Protein AF-A0A0N4TBH6-F1 (afdb_monomer)

InterPro domains:
  IPR006640 SprT-like [PF10263] (123-210)
  IPR006640 SprT-like [SM00731] (118-210)

Radius of gyration: 27.91 Å; Cα contacts (8 Å, |Δi|>4): 194; chains: 1; bounding box: 84×61×68 Å

Structure (mmCIF, N/CA/C/O backbone):
data_AF-A0A0N4TBH6-F1
#
_entry.id   AF-A0A0N4TBH6-F1
#
loop_
_atom_site.group_PDB
_atom_site.id
_atom_site.type_symbol
_atom_site.label_atom_id
_atom_site.label_alt_id
_atom_site.label_comp_id
_atom_site.label_asym_id
_atom_site.label_entity_id
_atom_site.label_seq_id
_atom_site.pdbx_PDB_ins_code
_atom_site.Cartn_x
_atom_site.Cartn_y
_atom_site.Cartn_z
_atom_site.occupancy
_atom_site.B_iso_or_equiv
_atom_site.auth_seq_id
_atom_site.auth_comp_id
_atom_site.auth_asym_id
_atom_site.auth_atom_id
_atom_site.pdbx_PDB_model_num
ATOM 1 N N . MET A 1 1 ? 28.375 -24.549 -3.999 1.00 33.34 1 MET A N 1
ATOM 2 C CA . MET A 1 1 ? 27.922 -23.495 -4.926 1.00 33.34 1 MET A CA 1
ATOM 3 C C . MET A 1 1 ? 27.028 -22.596 -4.108 1.00 33.34 1 MET A C 1
ATOM 5 O O . MET A 1 1 ? 26.017 -23.076 -3.616 1.00 33.34 1 MET A O 1
ATOM 9 N N . SER A 1 2 ? 27.500 -21.392 -3.805 1.00 34.19 2 SER A N 1
ATOM 10 C CA . SER A 1 2 ? 26.851 -20.477 -2.868 1.00 34.19 2 SER A CA 1
ATOM 11 C C . SER A 1 2 ? 26.398 -19.268 -3.672 1.00 34.19 2 SER A C 1
ATOM 13 O O . SER A 1 2 ? 27.222 -18.413 -3.984 1.00 34.19 2 SER A O 1
ATOM 15 N N . ASP A 1 3 ? 25.123 -19.234 -4.048 1.00 34.00 3 ASP A N 1
ATOM 16 C CA . ASP A 1 3 ? 24.543 -18.089 -4.744 1.00 34.00 3 ASP A CA 1
ATOM 17 C C . ASP A 1 3 ? 24.202 -17.010 -3.715 1.00 34.00 3 ASP A C 1
ATOM 19 O O . ASP A 1 3 ? 23.311 -17.154 -2.877 1.00 34.00 3 ASP A O 1
ATOM 23 N N . SER A 1 4 ? 24.975 -15.929 -3.740 1.00 40.28 4 SER A N 1
ATOM 24 C CA . SER A 1 4 ? 24.704 -14.711 -2.988 1.00 40.28 4 SER A CA 1
ATOM 25 C C . SER A 1 4 ? 23.630 -13.898 -3.717 1.00 40.28 4 SER A C 1
ATOM 27 O O . SER A 1 4 ? 23.931 -13.193 -4.682 1.00 40.28 4 SER A O 1
ATOM 29 N N . GLU A 1 5 ? 22.380 -13.993 -3.263 1.00 42.09 5 GLU A N 1
ATOM 30 C CA . GLU A 1 5 ? 21.282 -13.144 -3.732 1.00 42.09 5 GLU A CA 1
ATOM 31 C C . GLU A 1 5 ? 21.496 -11.691 -3.277 1.00 42.09 5 GLU A C 1
ATOM 33 O O . GLU A 1 5 ? 21.472 -11.369 -2.086 1.00 42.09 5 GLU A O 1
ATOM 38 N N . PHE A 1 6 ? 21.707 -10.795 -4.241 1.00 37.88 6 PHE A N 1
ATOM 39 C CA . PHE A 1 6 ? 21.807 -9.360 -4.001 1.00 37.88 6 PHE A CA 1
ATOM 40 C C . PHE A 1 6 ? 20.394 -8.763 -3.922 1.00 37.88 6 PHE A C 1
ATOM 42 O O . PHE A 1 6 ? 19.752 -8.497 -4.938 1.00 37.88 6 PHE A O 1
ATOM 49 N N . ASN A 1 7 ? 19.890 -8.584 -2.702 1.00 43.09 7 ASN A N 1
ATOM 50 C CA . ASN A 1 7 ? 18.634 -7.882 -2.447 1.00 43.09 7 ASN A CA 1
ATOM 51 C C . ASN A 1 7 ? 18.862 -6.368 -2.564 1.00 43.09 7 ASN A C 1
ATOM 53 O O . ASN A 1 7 ? 19.632 -5.798 -1.792 1.00 43.09 7 ASN A O 1
ATOM 57 N N . VAL A 1 8 ? 18.189 -5.710 -3.512 1.00 50.12 8 VAL A N 1
ATOM 58 C CA . VAL A 1 8 ? 18.220 -4.246 -3.634 1.00 50.12 8 VAL A CA 1
ATOM 59 C C . VAL A 1 8 ? 17.186 -3.666 -2.673 1.00 50.12 8 VAL A C 1
ATOM 61 O O . VAL A 1 8 ? 15.982 -3.717 -2.913 1.00 50.12 8 VAL A O 1
ATOM 64 N N . GLU A 1 9 ? 17.668 -3.154 -1.546 1.00 48.53 9 GLU A N 1
ATOM 65 C CA . GLU A 1 9 ? 16.846 -2.534 -0.512 1.00 48.53 9 GLU A CA 1
ATOM 66 C C . GLU A 1 9 ? 16.684 -1.028 -0.791 1.00 48.53 9 GLU A C 1
ATOM 68 O O . GLU A 1 9 ? 17.656 -0.272 -0.801 1.00 48.53 9 GLU A O 1
ATOM 73 N N . CYS A 1 10 ? 15.452 -0.568 -1.022 1.00 44.81 10 CYS A N 1
ATOM 74 C CA . CYS A 1 10 ? 15.140 0.860 -1.096 1.00 44.81 10 CYS A CA 1
ATOM 75 C C . CYS A 1 10 ? 14.851 1.393 0.315 1.00 44.81 10 CYS A C 1
ATOM 77 O O . CYS A 1 10 ? 13.703 1.424 0.749 1.00 44.81 10 CYS A O 1
ATOM 79 N N . ASN A 1 11 ? 15.895 1.798 1.044 1.00 36.16 11 ASN A N 1
ATOM 80 C CA . ASN A 1 11 ? 15.745 2.418 2.363 1.00 36.16 11 ASN A CA 1
ATOM 81 C C . ASN A 1 11 ? 15.328 3.894 2.245 1.00 36.16 11 ASN A C 1
ATOM 83 O O . ASN A 1 11 ? 15.997 4.701 1.591 1.00 36.16 11 ASN A O 1
ATOM 87 N N . SER A 1 12 ? 14.218 4.235 2.899 1.00 42.50 12 SER A N 1
ATOM 88 C CA . SER A 1 12 ? 13.738 5.598 3.121 1.00 42.50 12 SER A CA 1
ATOM 89 C C . SER A 1 12 ? 14.131 6.054 4.530 1.00 42.50 12 SER A C 1
ATOM 91 O O . SER A 1 12 ? 13.518 5.629 5.509 1.00 42.50 12 SER A O 1
ATOM 93 N N . GLU A 1 13 ? 15.122 6.934 4.638 1.00 37.69 13 GLU A N 1
ATOM 94 C CA . GLU A 1 13 ? 15.415 7.668 5.872 1.00 37.69 13 GLU A CA 1
ATOM 95 C C . GLU A 1 13 ? 15.273 9.165 5.591 1.00 37.69 13 GLU A C 1
ATOM 97 O O . GLU A 1 13 ? 15.891 9.710 4.675 1.00 37.69 13 GLU A O 1
ATOM 102 N N . CYS A 1 14 ? 14.390 9.805 6.354 1.00 28.72 14 CYS A N 1
ATOM 103 C CA . CYS A 1 14 ? 14.249 11.247 6.458 1.00 28.72 14 CYS A CA 1
ATOM 104 C C . CYS A 1 14 ? 14.856 11.672 7.802 1.00 28.72 14 CYS A C 1
ATOM 106 O O . CYS A 1 14 ? 14.319 11.327 8.854 1.00 28.72 14 CYS A O 1
ATOM 108 N N . GLU A 1 15 ? 15.969 12.402 7.774 1.00 29.14 15 GLU A N 1
ATOM 109 C CA . GLU A 1 15 ? 16.521 13.064 8.957 1.00 29.14 15 GLU A CA 1
ATOM 110 C C . GLU A 1 15 ? 16.096 14.532 8.985 1.00 29.14 15 GLU A C 1
ATOM 112 O O . GLU A 1 15 ? 16.126 15.239 7.975 1.00 29.14 15 GLU A O 1
ATOM 117 N N . SER A 1 16 ? 15.694 14.980 10.170 1.00 32.06 16 SER A N 1
ATOM 118 C CA . SER A 1 16 ? 15.345 16.358 10.491 1.00 32.06 16 SER A CA 1
ATOM 119 C C . SER A 1 16 ? 16.329 16.943 11.506 1.00 32.06 16 SER A C 1
ATOM 121 O O . SER A 1 16 ? 16.613 16.312 12.520 1.00 32.06 16 SER A O 1
ATOM 123 N N . SER A 1 17 ? 16.718 18.194 11.230 1.00 29.06 17 SER A N 1
ATOM 124 C CA . SER A 1 17 ? 17.222 19.260 12.119 1.00 29.06 17 SER A CA 1
ATOM 125 C C . SER A 1 17 ? 18.556 19.073 12.857 1.00 29.06 17 SER A C 1
ATOM 127 O O . SER A 1 17 ? 18.675 18.265 13.773 1.00 29.06 17 SER A O 1
ATOM 129 N N . SER A 1 18 ? 19.508 19.952 12.516 1.00 27.91 18 SER A N 1
ATOM 130 C CA . SER A 1 18 ? 20.716 20.261 13.283 1.00 27.91 18 SER A CA 1
ATOM 131 C C . SER A 1 18 ? 20.422 21.224 14.440 1.00 27.91 18 SER A C 1
ATOM 133 O O . SER A 1 18 ? 19.589 22.121 14.304 1.00 27.91 18 SER A O 1
ATOM 135 N N . SER A 1 19 ? 21.169 21.090 15.535 1.00 30.52 19 SER A N 1
ATOM 136 C CA . SER A 1 19 ? 21.439 22.169 16.491 1.00 30.52 19 SER A CA 1
ATOM 137 C C . SER A 1 19 ? 22.805 21.940 17.144 1.00 30.52 19 SER A C 1
ATOM 139 O O . SER A 1 19 ? 23.179 20.800 17.418 1.00 30.52 19 SER A O 1
ATOM 141 N N . ASP A 1 20 ? 23.515 23.047 17.337 1.00 30.14 20 ASP A N 1
ATOM 142 C CA . ASP A 1 20 ? 24.935 23.205 17.669 1.00 30.14 20 ASP A CA 1
ATOM 143 C C . ASP A 1 20 ? 25.320 22.860 19.128 1.00 30.14 20 ASP A C 1
ATOM 145 O O . ASP A 1 20 ? 24.475 22.939 20.019 1.00 30.14 20 ASP A O 1
ATOM 149 N N . ASP A 1 21 ? 26.588 22.467 19.367 1.00 30.48 21 ASP A N 1
ATOM 150 C CA . ASP A 1 21 ? 27.628 23.272 20.067 1.00 30.48 21 ASP A CA 1
ATOM 151 C C . ASP A 1 21 ? 28.770 22.464 20.770 1.00 30.48 21 ASP A C 1
ATOM 153 O O . ASP A 1 21 ? 28.534 21.620 21.628 1.00 30.48 21 ASP A O 1
ATOM 157 N N . VAL A 1 22 ? 30.018 22.843 20.411 1.00 30.28 22 VAL A N 1
ATOM 158 C CA . VAL A 1 22 ? 31.245 23.125 21.224 1.00 30.28 22 VAL A CA 1
ATOM 159 C C . VAL A 1 22 ? 32.014 22.028 22.017 1.00 30.28 22 VAL A C 1
ATOM 161 O O . VAL A 1 22 ? 31.498 21.484 22.983 1.00 30.28 22 VAL A O 1
ATOM 164 N N . GLN A 1 23 ? 33.318 21.825 21.680 1.00 29.20 23 GLN A N 1
ATOM 165 C CA . GLN A 1 23 ? 34.590 22.137 22.434 1.00 29.20 23 GLN A CA 1
ATOM 166 C C . GLN A 1 23 ? 35.784 21.229 21.978 1.00 29.20 23 GLN A C 1
ATOM 168 O O . GLN A 1 23 ? 35.676 20.012 22.051 1.00 29.20 23 GLN A O 1
ATOM 173 N N . LEU A 1 24 ? 36.825 21.756 21.289 1.00 27.98 24 LEU A N 1
ATOM 174 C CA . LEU A 1 24 ? 38.228 22.046 21.737 1.00 27.98 24 LEU A CA 1
ATOM 175 C C . LEU A 1 24 ? 38.971 20.824 22.371 1.00 27.98 24 LEU A C 1
ATOM 177 O O . LEU A 1 24 ? 38.414 20.219 23.273 1.00 27.98 24 LEU A O 1
ATOM 181 N N . ILE A 1 25 ? 40.212 20.379 22.069 1.00 28.31 25 ILE A N 1
ATOM 182 C CA . ILE A 1 25 ? 41.536 21.004 21.787 1.00 28.31 25 ILE A CA 1
ATOM 183 C C . ILE A 1 25 ? 42.511 19.904 21.256 1.00 28.31 25 ILE A C 1
ATOM 185 O O . ILE A 1 25 ? 42.387 18.758 21.685 1.00 28.31 25 ILE A O 1
ATOM 189 N N . GLY A 1 26 ? 43.537 20.239 20.447 1.00 28.41 26 GLY A N 1
ATOM 190 C CA . GLY A 1 26 ? 44.792 19.452 20.360 1.00 28.41 26 GLY A CA 1
ATOM 191 C C . GLY A 1 26 ? 45.637 19.638 19.083 1.00 28.41 26 GLY A C 1
ATOM 192 O O . GLY A 1 26 ? 45.333 19.041 18.059 1.00 28.41 26 GLY A O 1
ATOM 193 N N . GLU A 1 27 ? 46.696 20.452 19.159 1.00 26.44 27 GLU A N 1
ATOM 194 C CA . GLU A 1 27 ? 47.668 20.828 18.105 1.00 26.44 27 GLU A CA 1
ATOM 195 C C . GLU A 1 27 ? 48.614 19.690 17.638 1.00 26.44 27 GLU A C 1
ATOM 197 O O . GLU A 1 27 ? 48.834 18.743 18.387 1.00 26.44 27 GLU A O 1
ATOM 202 N N . VAL A 1 28 ? 49.227 19.827 16.438 1.00 29.41 28 VAL A N 1
ATOM 203 C CA . VAL A 1 28 ? 50.701 19.804 16.174 1.00 29.41 28 VAL A CA 1
ATOM 204 C C . VAL A 1 28 ? 51.036 19.993 14.661 1.00 29.41 28 VAL A C 1
ATOM 206 O O . VAL A 1 28 ? 50.804 19.134 13.819 1.00 29.41 28 VAL A O 1
ATOM 209 N N . ILE A 1 29 ? 51.554 21.195 14.372 1.00 27.61 29 ILE A N 1
ATOM 210 C CA . ILE A 1 29 ? 52.584 21.739 13.442 1.00 27.61 29 ILE A CA 1
ATOM 211 C C . ILE A 1 29 ? 53.249 20.847 12.345 1.00 27.61 29 ILE A C 1
ATOM 213 O O . ILE A 1 29 ? 53.855 19.831 12.675 1.00 27.61 29 ILE A O 1
ATOM 217 N N . ASN A 1 30 ? 53.290 21.327 11.074 1.00 30.53 30 ASN A N 1
ATOM 218 C CA . ASN A 1 30 ? 54.521 21.596 10.264 1.00 30.53 30 ASN A CA 1
ATOM 219 C C . ASN A 1 30 ? 54.279 22.090 8.802 1.00 30.53 30 ASN A C 1
ATOM 221 O O . ASN A 1 30 ? 53.937 21.320 7.914 1.00 30.53 30 ASN A O 1
ATOM 225 N N . ASN A 1 31 ? 54.505 23.401 8.613 1.00 27.58 31 ASN A N 1
ATOM 226 C CA . ASN A 1 31 ? 55.148 24.196 7.536 1.00 27.58 31 ASN A CA 1
ATOM 227 C C . ASN A 1 31 ? 55.322 23.679 6.078 1.00 27.58 31 ASN A C 1
ATOM 229 O O . ASN A 1 31 ? 55.950 22.648 5.861 1.00 27.58 31 ASN A O 1
ATOM 233 N N . ILE A 1 32 ? 54.976 24.537 5.091 1.00 31.44 32 ILE A N 1
ATOM 234 C CA . ILE A 1 32 ? 55.862 25.222 4.093 1.00 31.44 32 ILE A CA 1
ATOM 235 C C . ILE A 1 32 ? 55.066 25.648 2.831 1.00 31.44 32 ILE A C 1
ATOM 237 O O . ILE A 1 32 ? 54.461 24.805 2.178 1.00 31.44 32 ILE A O 1
ATOM 241 N N . GLY A 1 33 ? 55.189 26.927 2.429 1.00 28.20 33 GLY A N 1
ATOM 242 C CA . GLY A 1 33 ? 55.304 27.319 1.009 1.00 28.20 33 GLY A CA 1
ATOM 243 C C . GLY A 1 33 ? 54.186 28.169 0.387 1.00 28.20 33 GLY A C 1
ATOM 244 O O . GLY A 1 33 ? 53.140 27.652 0.020 1.00 28.20 33 GLY A O 1
ATOM 245 N N . ASP A 1 34 ? 54.474 29.460 0.213 1.00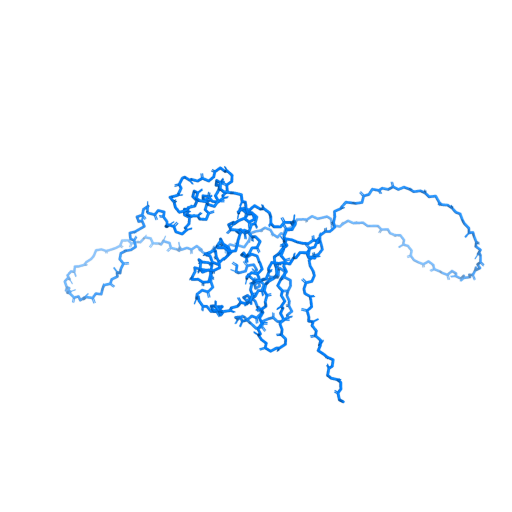 28.78 34 ASP A N 1
ATOM 246 C CA . ASP A 1 34 ? 53.693 30.535 -0.416 1.00 28.78 34 ASP A CA 1
ATOM 247 C C . ASP A 1 34 ? 53.378 30.358 -1.924 1.00 28.78 34 ASP A C 1
ATOM 249 O O . ASP A 1 34 ? 54.236 29.927 -2.684 1.00 28.78 34 ASP A O 1
ATOM 253 N N . GLU A 1 35 ? 52.196 30.795 -2.394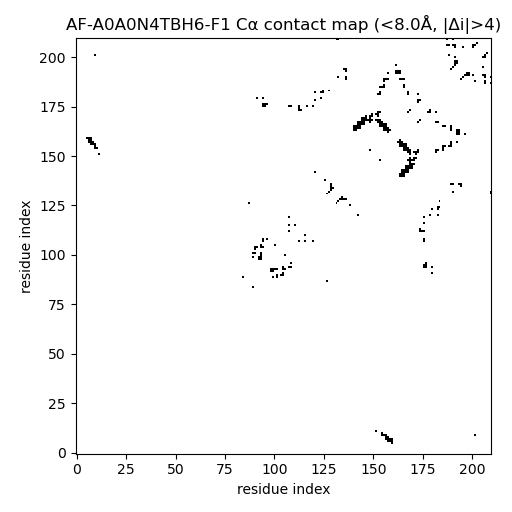 1.00 29.84 35 GLU A N 1
ATOM 254 C CA . GLU A 1 35 ? 52.042 32.036 -3.189 1.00 29.84 35 GLU A CA 1
ATOM 255 C C . GLU A 1 35 ? 50.571 32.368 -3.559 1.00 29.84 35 GLU A C 1
ATOM 257 O O . GLU A 1 35 ? 49.734 31.524 -3.870 1.00 29.84 35 GLU A O 1
ATOM 262 N N . LYS A 1 36 ? 50.278 33.673 -3.483 1.00 29.17 36 LYS A N 1
ATOM 263 C CA . LYS A 1 36 ? 49.008 34.410 -3.643 1.00 29.17 36 LYS A CA 1
ATOM 264 C C . LYS A 1 36 ? 48.345 34.279 -5.023 1.00 29.17 36 LYS A C 1
ATOM 266 O O . LYS A 1 36 ? 49.028 34.587 -5.985 1.00 29.17 36 LYS A O 1
ATOM 271 N N . ILE A 1 37 ? 46.998 34.198 -5.078 1.00 33.56 37 ILE A N 1
ATOM 272 C CA . ILE A 1 37 ? 46.106 35.177 -5.770 1.00 33.56 37 ILE A CA 1
ATOM 273 C C . ILE A 1 37 ? 44.720 35.278 -5.062 1.00 33.56 37 ILE A C 1
ATOM 275 O O . ILE A 1 37 ? 43.886 34.392 -5.168 1.00 33.56 37 ILE A O 1
ATOM 279 N N . ARG A 1 38 ? 44.513 36.406 -4.357 1.00 29.80 38 ARG A N 1
ATOM 280 C CA . ARG A 1 38 ? 43.306 37.267 -4.172 1.00 29.80 38 ARG A CA 1
ATOM 281 C C . ARG A 1 38 ? 41.880 36.658 -4.001 1.00 29.80 38 ARG A C 1
ATOM 283 O O . ARG A 1 38 ? 41.258 36.219 -4.956 1.00 29.80 38 ARG A O 1
ATOM 290 N N . HIS A 1 39 ? 41.346 36.822 -2.776 1.00 28.30 39 HIS A N 1
ATOM 291 C CA . HIS A 1 39 ? 40.016 37.347 -2.343 1.00 28.30 39 HIS A CA 1
ATOM 292 C C . HIS A 1 39 ? 39.108 37.962 -3.451 1.00 28.30 39 HIS A C 1
ATOM 294 O O . HIS A 1 39 ? 39.644 38.665 -4.298 1.00 28.30 39 HIS A O 1
ATOM 300 N N . LEU A 1 40 ? 37.758 37.903 -3.513 1.00 26.47 40 LEU A N 1
ATOM 301 C CA . LEU A 1 40 ? 36.594 37.674 -2.609 1.00 26.47 40 LEU A CA 1
ATOM 302 C C . LEU A 1 40 ? 35.300 37.698 -3.523 1.00 26.47 40 LEU A C 1
ATOM 304 O O . LEU A 1 40 ? 35.456 37.904 -4.722 1.00 26.47 40 LEU A O 1
ATOM 308 N N . PRO A 1 41 ? 34.034 37.736 -3.042 1.00 36.41 41 PRO A N 1
ATOM 309 C CA . PRO A 1 41 ? 33.154 36.668 -2.542 1.00 36.41 41 PRO A CA 1
ATOM 310 C C . PRO A 1 41 ? 31.787 36.505 -3.280 1.00 36.41 41 PRO A C 1
ATOM 312 O O . PRO A 1 41 ? 31.392 37.327 -4.093 1.00 36.41 41 PRO A O 1
ATOM 315 N N . LYS A 1 42 ? 31.022 35.508 -2.797 1.00 28.64 42 LYS A N 1
ATOM 316 C CA . LYS A 1 42 ? 29.568 35.479 -2.480 1.00 28.64 42 LYS A CA 1
ATOM 317 C C . LYS A 1 42 ? 28.497 35.787 -3.547 1.00 28.64 42 LYS A C 1
ATOM 319 O O . LYS A 1 42 ? 28.435 36.855 -4.134 1.00 28.64 42 LYS A O 1
ATOM 324 N N . ASN A 1 43 ? 27.485 34.918 -3.451 1.00 26.03 43 ASN A N 1
ATOM 325 C CA . ASN A 1 43 ? 26.051 35.134 -3.661 1.00 26.03 43 ASN A CA 1
ATOM 326 C C . ASN A 1 43 ? 25.540 35.189 -5.102 1.00 26.03 43 ASN A C 1
ATOM 328 O O . ASN A 1 43 ? 25.553 36.235 -5.737 1.00 26.03 43 ASN A O 1
ATOM 332 N N . ILE A 1 44 ? 24.885 34.099 -5.512 1.00 30.14 44 ILE A N 1
ATOM 333 C CA . ILE A 1 44 ? 23.579 34.218 -6.163 1.00 30.14 44 ILE A CA 1
ATOM 334 C C . ILE A 1 44 ? 22.608 33.328 -5.396 1.00 30.14 44 ILE A C 1
ATOM 336 O O . ILE A 1 44 ? 22.587 32.105 -5.511 1.00 30.14 44 ILE A O 1
ATOM 340 N N . SER A 1 45 ? 21.840 34.001 -4.556 1.00 28.08 45 SER A N 1
ATOM 341 C CA . SER A 1 45 ? 20.530 33.573 -4.126 1.00 28.08 45 SER A CA 1
ATOM 342 C C . SER A 1 45 ? 19.552 33.612 -5.302 1.00 28.08 45 SER A C 1
ATOM 344 O O . SER A 1 45 ? 19.546 34.577 -6.063 1.00 28.08 45 SER A O 1
ATOM 346 N N . ASN A 1 46 ? 18.629 32.659 -5.257 1.00 28.41 46 ASN A N 1
ATOM 347 C CA . ASN A 1 46 ? 17.195 32.865 -5.424 1.00 28.41 46 ASN A CA 1
ATOM 348 C C . ASN A 1 46 ? 16.554 32.563 -6.787 1.00 28.41 46 ASN A C 1
ATOM 350 O O . ASN A 1 46 ? 16.978 33.065 -7.819 1.00 28.41 46 ASN A O 1
ATOM 354 N N . GLU A 1 47 ? 15.460 31.802 -6.650 1.00 37.12 47 GLU A N 1
ATOM 355 C CA . GLU A 1 47 ? 14.246 31.748 -7.467 1.00 37.12 47 GLU A CA 1
ATOM 356 C C . GLU A 1 47 ? 14.385 31.469 -8.963 1.00 37.12 47 GLU A C 1
ATOM 358 O O . GLU A 1 47 ? 15.026 32.204 -9.688 1.00 37.12 47 GLU A O 1
ATOM 363 N N . TYR A 1 48 ? 13.735 30.391 -9.412 1.00 32.06 48 TYR A N 1
ATOM 364 C CA . TYR A 1 48 ? 12.855 30.304 -10.590 1.00 32.06 48 TYR A CA 1
ATOM 365 C C . TYR A 1 48 ? 12.796 28.845 -11.053 1.00 32.06 48 TYR A C 1
ATOM 367 O O . TYR A 1 48 ? 13.562 28.397 -11.899 1.00 32.06 48 TYR A O 1
ATOM 375 N N . ALA A 1 49 ? 11.856 28.089 -10.490 1.00 30.62 49 ALA A N 1
ATOM 376 C CA . ALA A 1 49 ? 11.335 26.880 -11.128 1.00 30.62 49 ALA A CA 1
ATOM 377 C C . ALA A 1 49 ? 9.878 26.647 -10.700 1.00 30.62 49 ALA A C 1
ATOM 379 O O . ALA A 1 49 ? 9.470 25.544 -10.345 1.00 30.62 49 ALA A O 1
ATOM 380 N N . THR A 1 50 ? 9.093 27.720 -10.689 1.00 30.77 50 THR A N 1
ATOM 381 C CA . THR A 1 50 ? 7.634 27.661 -10.741 1.00 30.77 50 THR A CA 1
ATOM 382 C C . THR A 1 50 ? 7.198 27.853 -12.193 1.00 30.77 50 THR A C 1
ATOM 384 O O . THR A 1 50 ? 7.818 28.614 -12.931 1.00 30.77 50 THR A O 1
ATOM 387 N N . TYR A 1 51 ? 6.105 27.176 -12.556 1.00 29.58 51 TYR A N 1
ATOM 388 C CA . TYR A 1 51 ? 5.341 27.289 -13.808 1.00 29.58 51 TYR A CA 1
ATOM 389 C C . TYR A 1 51 ? 5.805 26.432 -14.996 1.00 29.58 51 TYR A C 1
ATOM 391 O O . TYR A 1 51 ? 6.340 26.924 -15.983 1.00 29.58 51 TYR A O 1
ATOM 399 N N . TRP A 1 52 ? 5.451 25.141 -14.964 1.00 36.06 52 TRP A N 1
ATOM 400 C CA . TRP A 1 52 ? 5.223 24.396 -16.205 1.00 36.06 52 TRP A CA 1
ATOM 401 C C . TRP A 1 52 ? 3.764 24.562 -16.634 1.00 36.06 52 TRP A C 1
ATOM 403 O O . TRP A 1 52 ? 2.827 24.113 -15.971 1.00 36.06 52 TRP A O 1
ATOM 413 N N . HIS A 1 53 ? 3.609 25.315 -17.720 1.00 34.84 53 HIS A N 1
ATOM 414 C CA . HIS A 1 53 ? 2.358 25.725 -18.336 1.00 34.84 53 HIS A CA 1
ATOM 415 C C . HIS A 1 53 ? 1.585 24.545 -18.937 1.00 34.84 53 HIS A C 1
ATOM 417 O O . HIS A 1 53 ? 2.148 23.683 -19.608 1.00 34.84 53 HIS A O 1
ATOM 423 N N . HIS A 1 54 ? 0.268 24.565 -18.739 1.00 37.97 54 HIS A N 1
ATOM 424 C CA . HIS A 1 54 ? -0.687 23.796 -19.533 1.00 37.97 54 HIS A CA 1
ATOM 425 C C . HIS A 1 54 ? -0.838 24.458 -20.918 1.00 37.97 54 HIS A C 1
ATOM 427 O O . HIS A 1 54 ? -0.779 25.690 -20.996 1.00 37.97 54 HIS A O 1
ATOM 433 N N . PRO A 1 55 ? -1.064 23.699 -22.005 1.00 36.09 55 PRO A N 1
ATOM 434 C CA . PRO A 1 55 ? -1.281 24.283 -23.325 1.00 36.09 55 PRO A CA 1
ATOM 435 C C . PRO A 1 55 ? -2.645 25.002 -23.385 1.00 36.09 55 PRO A C 1
ATOM 437 O O . PRO A 1 55 ? -3.650 24.433 -22.945 1.00 36.09 55 PRO A O 1
ATOM 440 N N . PRO A 1 56 ? -2.729 26.235 -23.920 1.00 34.06 56 PRO A N 1
ATOM 441 C CA . PRO A 1 56 ? -4.003 26.913 -24.096 1.00 34.06 56 PRO A CA 1
ATOM 442 C C . PRO A 1 56 ? -4.742 26.363 -25.322 1.00 34.06 56 PRO A C 1
ATOM 444 O O . PRO A 1 56 ? -4.209 26.310 -26.427 1.00 34.06 56 PRO A O 1
ATOM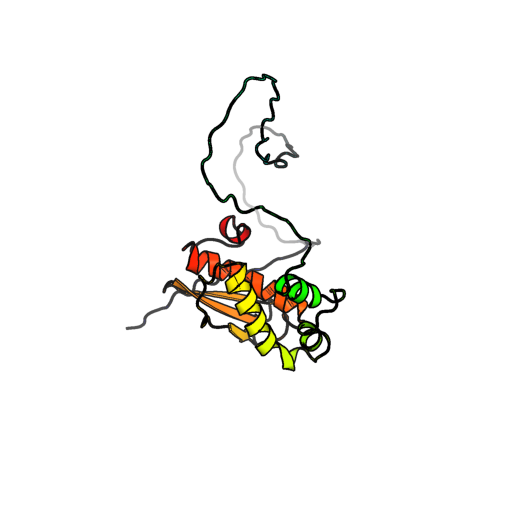 447 N N . ILE A 1 57 ? -6.002 25.978 -25.115 1.00 37.34 57 ILE A N 1
ATOM 448 C CA . ILE A 1 57 ? -6.967 25.707 -26.183 1.00 37.34 57 ILE A CA 1
ATOM 449 C C . ILE A 1 57 ? -7.321 27.050 -26.828 1.00 37.34 57 ILE A C 1
ATOM 451 O O . ILE A 1 57 ? -7.990 27.884 -26.213 1.00 37.34 57 ILE A O 1
ATOM 455 N N . GLU A 1 58 ? -6.877 27.259 -28.064 1.00 32.94 58 GLU A N 1
ATOM 456 C CA . GLU A 1 58 ? -7.276 28.403 -28.876 1.00 32.94 58 GLU A CA 1
ATOM 457 C C . GLU A 1 58 ? -8.778 28.335 -29.191 1.00 32.94 58 GLU A C 1
ATOM 459 O O . GLU A 1 58 ? -9.282 27.367 -29.762 1.00 32.94 58 GLU A O 1
ATOM 464 N N . LYS A 1 59 ? -9.511 29.392 -28.834 1.00 31.33 59 LYS A N 1
ATOM 465 C CA . LYS A 1 59 ? -10.840 29.685 -29.376 1.00 31.33 59 LYS A CA 1
ATOM 466 C C . LYS A 1 59 ? -10.722 30.939 -30.227 1.00 31.33 59 LYS A C 1
ATOM 468 O O . LYS A 1 59 ? -10.674 32.037 -29.682 1.00 31.33 59 LYS A O 1
ATOM 473 N N . ASN A 1 60 ? -10.731 30.776 -31.547 1.00 30.17 60 ASN A N 1
ATOM 474 C CA . ASN A 1 60 ? -11.068 31.857 -32.464 1.00 30.17 60 ASN A CA 1
ATOM 475 C C . ASN A 1 60 ? -12.478 31.611 -33.003 1.00 30.17 60 ASN A C 1
ATOM 477 O O . ASN A 1 60 ? -12.738 30.651 -33.723 1.00 30.17 60 ASN A O 1
ATOM 481 N N . ILE A 1 61 ? -13.399 32.480 -32.592 1.00 29.70 61 ILE A N 1
ATOM 482 C CA . ILE A 1 61 ? -14.746 32.588 -33.138 1.00 29.70 61 ILE A CA 1
ATOM 483 C C . ILE A 1 61 ? -14.636 33.495 -34.360 1.00 29.70 61 ILE A C 1
ATOM 485 O O . ILE A 1 61 ? -14.315 34.672 -34.211 1.00 29.70 61 ILE A O 1
ATOM 489 N N . ASN A 1 62 ? -14.969 32.987 -35.545 1.00 31.58 62 ASN A N 1
ATOM 490 C CA . ASN A 1 62 ? -15.462 33.853 -36.605 1.00 31.58 62 ASN A CA 1
ATOM 491 C C . ASN A 1 62 ? -16.663 33.217 -37.306 1.00 31.58 62 ASN A C 1
ATOM 493 O O . ASN A 1 62 ? -16.728 32.006 -37.506 1.00 31.58 62 ASN A O 1
ATOM 497 N N . LYS A 1 63 ? -17.653 34.070 -37.560 1.00 32.31 63 LYS A N 1
ATOM 498 C CA . LYS A 1 63 ? -18.952 33.766 -38.162 1.00 32.31 63 LYS A CA 1
ATOM 499 C C . LYS A 1 63 ? -18.753 33.362 -39.620 1.00 32.31 63 LYS A C 1
ATOM 501 O O . LYS A 1 63 ? -17.924 33.978 -40.267 1.00 32.31 63 LYS A O 1
ATOM 506 N N . ASP A 1 64 ? -19.568 32.431 -40.119 1.00 31.19 64 ASP A N 1
ATOM 507 C CA . ASP A 1 64 ? -20.309 32.609 -41.374 1.00 31.19 64 ASP A CA 1
ATOM 508 C C . ASP A 1 64 ? -21.404 31.546 -41.555 1.00 31.19 64 ASP A C 1
ATOM 510 O O . ASP A 1 64 ? -21.284 30.392 -41.147 1.00 31.19 64 ASP A O 1
ATOM 514 N N . LYS A 1 65 ? -22.531 31.999 -42.110 1.00 34.88 65 LYS A N 1
ATOM 515 C CA . LYS A 1 65 ? -23.739 31.227 -42.426 1.00 34.88 65 LYS A CA 1
ATOM 516 C C . LYS A 1 65 ? -23.597 30.659 -43.838 1.00 34.88 65 LYS A C 1
ATOM 518 O O . LYS A 1 65 ? -23.259 31.438 -44.711 1.00 34.88 65 LYS A O 1
ATOM 523 N N . HIS A 1 66 ? -23.958 29.397 -44.082 1.00 31.36 66 HIS A N 1
ATOM 524 C CA . HIS A 1 66 ? -24.677 28.930 -45.284 1.00 31.36 66 HIS A CA 1
ATOM 525 C C . HIS A 1 66 ? -25.068 27.438 -45.135 1.00 31.36 66 HIS A C 1
ATOM 527 O O . HIS A 1 66 ? -24.578 26.740 -44.256 1.00 31.36 66 HIS A O 1
ATOM 533 N N . ALA A 1 67 ? -26.060 27.016 -45.919 1.00 30.81 67 ALA A N 1
ATOM 534 C CA . ALA A 1 67 ? -27.076 26.005 -45.617 1.00 30.81 67 ALA A CA 1
ATOM 535 C C . ALA A 1 67 ? -26.779 24.527 -45.994 1.00 30.81 67 ALA A C 1
ATOM 537 O O . ALA A 1 67 ? -25.927 24.249 -46.828 1.00 30.81 67 ALA A O 1
ATOM 538 N N . ASN A 1 68 ? -27.663 23.653 -45.474 1.00 31.22 68 ASN A N 1
ATOM 539 C CA . ASN A 1 68 ? -28.156 22.347 -45.970 1.00 31.22 68 ASN A CA 1
ATOM 540 C C . ASN A 1 68 ? -27.420 21.016 -45.664 1.00 31.22 68 ASN A C 1
ATOM 542 O O . ASN A 1 68 ? -26.415 20.672 -46.266 1.00 31.22 68 ASN A O 1
ATOM 546 N N . MET A 1 69 ? -28.092 20.227 -44.806 1.00 30.91 69 MET A N 1
ATOM 547 C CA . MET A 1 69 ? -28.555 18.832 -44.983 1.00 30.91 69 MET A CA 1
ATOM 548 C C . MET A 1 69 ? -27.567 17.741 -45.456 1.00 30.91 69 MET A C 1
ATOM 550 O O . MET A 1 69 ? -27.373 17.590 -46.655 1.00 30.91 69 MET A O 1
ATOM 554 N N . LEU A 1 70 ? -27.130 16.860 -44.540 1.00 29.81 70 LEU A N 1
ATOM 555 C CA . LEU A 1 70 ? -27.177 15.390 -44.701 1.00 29.81 70 LEU A CA 1
ATOM 556 C C . LEU A 1 70 ? -26.825 14.667 -43.383 1.00 29.81 70 LEU A C 1
ATOM 558 O O . LEU A 1 70 ? -25.959 15.116 -42.637 1.00 29.81 70 LEU A O 1
ATOM 562 N N . LEU A 1 71 ? -27.523 13.560 -43.104 1.00 34.94 71 LEU A N 1
ATOM 563 C CA . LEU A 1 71 ? -27.211 12.593 -42.047 1.00 34.94 71 LEU A CA 1
ATOM 564 C C . LEU A 1 71 ? -25.801 12.015 -42.231 1.00 34.94 71 LEU A C 1
ATOM 566 O O . LEU A 1 71 ? -25.498 11.573 -43.331 1.00 34.94 71 LEU A O 1
ATOM 570 N N . GLU A 1 72 ? -25.051 11.844 -41.139 1.00 29.53 72 GLU A N 1
ATOM 571 C CA . GLU A 1 72 ? -24.476 10.532 -40.816 1.00 29.53 72 GLU A CA 1
ATOM 572 C C . GLU A 1 72 ? -24.007 10.433 -39.359 1.00 29.53 72 GLU A C 1
ATOM 574 O O . GLU A 1 72 ? -23.565 11.384 -38.720 1.00 29.53 72 GLU A O 1
ATOM 579 N N . SER A 1 73 ? -24.214 9.236 -38.828 1.00 41.72 73 SER A N 1
ATOM 580 C CA . SER A 1 73 ? -24.028 8.774 -37.461 1.00 41.72 73 SER A CA 1
ATOM 581 C C . SER A 1 73 ? -22.586 8.846 -36.970 1.00 41.72 73 SER A C 1
ATOM 583 O O . SER A 1 73 ? -21.707 8.265 -37.598 1.00 41.72 73 SER A O 1
ATOM 585 N N . GLN A 1 74 ? -22.377 9.395 -35.772 1.00 36.66 74 GLN A N 1
ATOM 586 C CA . GLN A 1 74 ? -21.291 8.984 -34.881 1.00 36.66 74 GLN A CA 1
ATOM 587 C C . GLN A 1 74 ? -21.666 9.300 -33.430 1.00 36.66 74 GLN A C 1
ATOM 589 O O . GLN A 1 74 ? -21.837 10.447 -33.020 1.00 36.66 74 GLN A O 1
ATOM 594 N N . SER A 1 75 ? -21.850 8.227 -32.666 1.00 44.84 75 SER A N 1
ATOM 595 C CA . SER A 1 75 ? -22.074 8.208 -31.228 1.00 44.84 75 SER A CA 1
ATOM 596 C C . SER A 1 75 ? -20.853 8.765 -30.499 1.00 44.84 75 SER A C 1
ATOM 598 O O . SER A 1 75 ? -19.921 8.031 -30.173 1.00 44.84 75 SER A O 1
ATOM 600 N N . VAL A 1 76 ? -20.861 10.067 -30.233 1.00 35.47 76 VAL A N 1
ATOM 601 C CA . VAL A 1 76 ? -19.956 10.684 -29.264 1.00 35.47 76 VAL A CA 1
ATOM 602 C C . VAL A 1 76 ? -20.618 10.540 -27.899 1.00 35.47 76 VAL A C 1
ATOM 604 O O . VAL A 1 76 ? -21.653 11.149 -27.625 1.00 35.47 76 VAL A O 1
ATOM 607 N N . SER A 1 77 ? -20.052 9.672 -27.062 1.00 38.53 77 SER A N 1
ATOM 608 C CA . SER A 1 77 ? -20.466 9.482 -25.676 1.00 38.53 77 SER A CA 1
ATOM 609 C C . SER A 1 77 ? -20.364 10.809 -24.930 1.00 38.53 77 SER A C 1
ATOM 611 O O . SER A 1 77 ? -19.281 11.317 -24.645 1.00 38.53 77 SER A O 1
ATOM 613 N N . ASN A 1 78 ? -21.539 11.357 -24.660 1.00 35.09 78 ASN A N 1
ATOM 614 C CA . ASN A 1 78 ? -21.811 12.544 -23.880 1.00 35.09 78 ASN A CA 1
ATOM 615 C C . ASN A 1 78 ? -21.159 12.423 -22.491 1.00 35.09 78 ASN A C 1
ATOM 617 O O . ASN A 1 78 ? -21.618 11.641 -21.658 1.00 35.09 78 ASN A O 1
ATOM 621 N N . THR A 1 79 ? -20.096 13.189 -22.234 1.00 45.34 79 THR A N 1
ATOM 622 C CA . THR A 1 79 ? -19.498 13.338 -20.902 1.00 45.34 79 THR A CA 1
ATOM 623 C C . THR A 1 79 ? -20.443 14.150 -20.021 1.00 45.34 79 THR A C 1
ATOM 625 O O . THR A 1 79 ? -20.238 15.335 -19.761 1.00 45.34 79 THR A O 1
ATOM 628 N N . GLN A 1 80 ? -21.503 13.506 -19.545 1.00 42.44 80 GLN A N 1
ATOM 629 C CA . GLN A 1 80 ? -22.265 14.002 -18.413 1.00 42.44 80 GLN A CA 1
ATOM 630 C C . GLN A 1 80 ? -21.457 13.699 -17.153 1.00 42.44 80 GLN A C 1
ATOM 632 O O . GLN A 1 80 ? -21.511 12.608 -16.594 1.00 42.44 80 GLN A O 1
ATOM 637 N N . LYS A 1 81 ? -20.677 14.689 -16.715 1.00 42.78 81 LYS A N 1
ATOM 638 C CA . LYS A 1 81 ? -20.066 14.741 -15.386 1.00 42.78 81 LYS A CA 1
ATOM 639 C C . LYS A 1 81 ? -21.185 14.918 -14.353 1.00 42.78 81 LYS A C 1
ATOM 641 O O . LYS A 1 81 ? -21.414 16.009 -13.842 1.00 42.78 81 LYS A O 1
ATOM 646 N N . THR A 1 82 ? -21.947 13.858 -14.109 1.00 37.91 82 THR A N 1
ATOM 647 C CA . THR A 1 82 ? -22.897 13.786 -13.002 1.00 37.91 82 THR A CA 1
ATOM 648 C C . THR A 1 82 ? -22.111 13.600 -11.710 1.00 37.91 82 THR A C 1
ATOM 650 O O . THR A 1 82 ? -21.251 12.729 -11.629 1.00 37.91 82 THR A O 1
ATOM 653 N N . SER A 1 83 ? -22.414 14.435 -10.720 1.00 51.41 83 SER A N 1
ATOM 654 C CA . SER A 1 83 ? -21.884 14.492 -9.352 1.00 51.41 83 SER A CA 1
ATOM 655 C C . SER A 1 83 ? -22.173 13.223 -8.516 1.00 51.41 83 SER A C 1
ATOM 657 O O . SER A 1 83 ? -22.730 13.304 -7.422 1.00 51.41 83 SER A O 1
ATOM 659 N N . TYR A 1 84 ? -21.826 12.040 -9.016 1.00 56.22 84 TYR A N 1
ATOM 660 C CA . TYR A 1 84 ? -21.779 10.816 -8.222 1.00 56.22 84 TYR A CA 1
ATOM 661 C C . TYR A 1 84 ? -20.347 10.655 -7.732 1.00 56.22 84 TYR A C 1
ATOM 663 O O . TYR A 1 84 ? -19.454 10.340 -8.514 1.00 56.22 84 TYR A O 1
ATOM 671 N N . GLN A 1 85 ? -20.120 10.943 -6.451 1.00 68.44 85 GLN A N 1
ATOM 672 C CA . GLN A 1 85 ? -18.874 10.550 -5.804 1.00 68.44 85 GLN A CA 1
ATOM 673 C C . GLN A 1 85 ? -18.747 9.027 -5.911 1.00 68.44 85 GLN A C 1
ATOM 675 O O . GLN A 1 85 ? -19.700 8.294 -5.639 1.00 68.44 85 GLN A O 1
ATOM 680 N N . ASP A 1 86 ? -17.590 8.578 -6.377 1.00 90.44 86 ASP A N 1
ATOM 681 C CA . ASP A 1 86 ? -17.277 7.172 -6.591 1.00 90.44 86 ASP A CA 1
ATOM 682 C C . ASP A 1 86 ? -17.257 6.433 -5.240 1.00 90.44 86 ASP A C 1
ATOM 684 O O . ASP A 1 86 ? -16.631 6.910 -4.294 1.00 90.44 86 ASP A O 1
ATOM 688 N N . ASP A 1 87 ? -17.945 5.292 -5.117 1.00 94.69 87 ASP A N 1
ATOM 689 C CA . ASP A 1 87 ? -18.054 4.537 -3.852 1.00 94.69 87 ASP A CA 1
ATOM 690 C C . ASP A 1 87 ? -16.673 4.186 -3.275 1.00 94.69 87 ASP A C 1
ATOM 692 O O . ASP A 1 87 ? -16.451 4.316 -2.069 1.00 94.69 87 ASP A O 1
ATOM 696 N N . ASP A 1 88 ? -15.707 3.844 -4.140 1.00 96.06 88 ASP A N 1
ATOM 697 C CA . ASP A 1 88 ? -14.327 3.580 -3.725 1.00 96.06 88 ASP A CA 1
ATOM 698 C C . ASP A 1 88 ? -13.661 4.855 -3.165 1.00 96.06 88 ASP A C 1
ATOM 700 O O . ASP A 1 88 ? -12.931 4.792 -2.176 1.00 96.06 88 ASP A O 1
ATOM 704 N N . GLU A 1 89 ? -13.923 6.026 -3.753 1.00 95.75 89 GLU A N 1
ATOM 705 C CA . GLU A 1 89 ? -13.390 7.311 -3.278 1.00 95.75 89 GLU A CA 1
ATOM 706 C C . GLU A 1 89 ? -13.991 7.690 -1.919 1.00 95.75 89 GLU A C 1
ATOM 708 O O . GLU A 1 89 ? -13.258 8.025 -0.985 1.00 95.75 89 GLU A O 1
ATOM 713 N N . ILE A 1 90 ? -15.312 7.559 -1.766 1.00 96.50 90 ILE A N 1
ATOM 714 C CA . ILE A 1 90 ? -15.994 7.797 -0.487 1.00 96.50 90 ILE A CA 1
ATOM 715 C C . ILE A 1 90 ? -15.469 6.824 0.573 1.00 96.50 90 ILE A C 1
ATOM 717 O O . ILE A 1 90 ? -15.192 7.241 1.699 1.00 96.50 90 ILE A O 1
ATOM 721 N N . PHE A 1 91 ? -15.288 5.545 0.229 1.00 97.88 91 PHE A N 1
ATOM 722 C CA . PHE A 1 91 ? -14.697 4.548 1.118 1.00 97.88 91 PHE A CA 1
ATOM 723 C C . PHE A 1 91 ? -13.307 4.972 1.606 1.00 97.88 91 PHE A C 1
ATOM 725 O O . PHE A 1 91 ? -13.055 4.914 2.809 1.00 97.88 91 PHE A O 1
ATOM 732 N N . LEU A 1 92 ? -12.423 5.410 0.703 1.00 97.75 92 LEU A N 1
ATOM 733 C CA . LEU A 1 92 ? -11.061 5.838 1.035 1.00 97.75 92 LEU A CA 1
ATOM 734 C C . LEU A 1 92 ? -11.042 7.097 1.912 1.00 97.75 92 LEU A C 1
ATOM 736 O O . LEU A 1 92 ? -10.276 7.162 2.879 1.00 97.75 92 LEU A O 1
ATOM 740 N N . LEU A 1 93 ? -11.895 8.079 1.609 1.00 97.19 93 LEU A N 1
ATOM 741 C CA . LEU A 1 93 ? 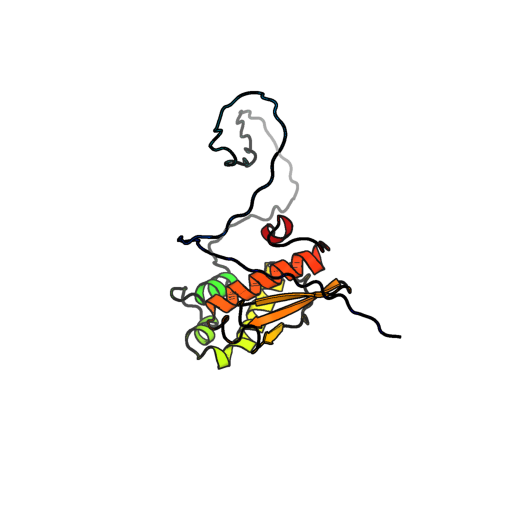-12.041 9.296 2.410 1.00 97.19 93 LEU A CA 1
ATOM 742 C C . LEU A 1 93 ? -12.584 8.980 3.807 1.00 97.19 93 LEU A C 1
ATOM 744 O O . LEU A 1 93 ? -12.107 9.533 4.796 1.00 97.19 93 LEU A O 1
ATOM 748 N N . ALA A 1 94 ? -13.539 8.056 3.908 1.00 97.62 94 ALA A N 1
ATOM 749 C CA . ALA A 1 94 ? -14.167 7.661 5.164 1.00 97.62 94 ALA A CA 1
ATOM 750 C C . ALA A 1 94 ? -13.213 6.972 6.156 1.00 97.62 94 ALA A C 1
ATOM 752 O O . ALA A 1 94 ? -13.574 6.816 7.317 1.00 97.62 94 ALA A O 1
ATOM 753 N N . LEU A 1 95 ? -12.014 6.549 5.732 1.00 97.69 95 LEU A N 1
ATOM 754 C CA . LEU A 1 95 ? -10.996 5.984 6.630 1.00 97.69 95 LEU A CA 1
ATOM 755 C C . LEU A 1 95 ? -10.240 7.046 7.445 1.00 97.69 95 LEU A C 1
ATOM 757 O O . LEU A 1 95 ? -9.598 6.681 8.432 1.00 97.69 95 LEU A O 1
ATOM 761 N N . SER A 1 96 ? -10.305 8.322 7.049 1.00 95.69 96 SER A N 1
ATOM 762 C CA . SER A 1 96 ? -9.715 9.440 7.795 1.00 95.69 96 SER A CA 1
ATOM 763 C C . SER A 1 96 ? -10.532 9.789 9.039 1.00 95.69 96 SER A C 1
ATOM 765 O O . SER A 1 96 ? -11.749 9.601 9.068 1.00 95.69 96 SER A O 1
ATOM 767 N N . GLN A 1 97 ? -9.882 10.367 10.055 1.00 88.81 97 GLN A N 1
ATOM 768 C CA . GLN A 1 97 ? -10.515 10.698 11.344 1.00 88.81 97 GLN A CA 1
ATOM 769 C C . GLN A 1 97 ? -11.788 11.564 11.223 1.00 88.81 97 GLN A C 1
ATOM 771 O O . GLN A 1 97 ? -12.703 11.415 12.028 1.00 88.81 97 GLN A O 1
ATOM 776 N N . ASN A 1 98 ? -11.863 12.418 10.197 1.00 90.88 98 ASN A N 1
ATOM 777 C CA . ASN A 1 98 ? -13.008 13.290 9.902 1.00 90.88 98 ASN A CA 1
ATOM 778 C C . ASN A 1 98 ? -13.622 13.001 8.519 1.00 90.88 98 ASN A C 1
ATOM 780 O O . ASN A 1 98 ? -14.138 13.903 7.860 1.00 90.88 98 ASN A O 1
ATOM 784 N N . GLY A 1 99 ? -13.499 11.761 8.040 1.00 93.06 99 GLY A N 1
ATOM 785 C CA . GLY A 1 99 ? -14.025 11.346 6.745 1.00 93.06 99 GLY A CA 1
ATOM 786 C C . GLY A 1 99 ? -15.561 11.324 6.680 1.00 93.06 99 GLY A C 1
ATOM 787 O O . GLY A 1 99 ? -16.234 11.332 7.714 1.00 93.06 99 GLY A O 1
ATOM 788 N N . PRO A 1 100 ? -16.143 11.271 5.467 1.00 96.00 100 PRO A N 1
ATOM 789 C CA . PRO A 1 100 ? -17.580 11.101 5.288 1.00 96.00 100 PRO A CA 1
ATOM 790 C C . PRO A 1 100 ? -18.072 9.767 5.867 1.00 96.00 100 PRO A C 1
ATOM 792 O O . PRO A 1 100 ? -17.317 8.811 6.044 1.00 96.00 100 PRO A O 1
ATOM 795 N N . VAL A 1 101 ? -19.377 9.673 6.122 1.00 93.81 101 VAL A N 1
ATOM 796 C CA . VAL A 1 101 ? -19.990 8.412 6.551 1.00 93.81 101 VAL A CA 1
ATOM 797 C C . VAL A 1 101 ? -20.037 7.447 5.373 1.00 93.81 101 VAL A C 1
ATOM 799 O O . VAL A 1 101 ? -20.626 7.744 4.338 1.00 93.81 101 VAL A O 1
ATOM 802 N N . HIS A 1 102 ? -19.473 6.256 5.558 1.00 96.88 102 HIS A N 1
ATOM 803 C CA . HIS A 1 102 ? -19.530 5.192 4.566 1.00 96.88 102 HIS A CA 1
ATOM 804 C C . HIS A 1 102 ? -19.825 3.846 5.227 1.00 96.88 102 HIS A C 1
ATOM 806 O O . HIS A 1 102 ? -19.120 3.418 6.146 1.00 96.88 102 HIS A O 1
ATOM 812 N N . ARG A 1 103 ? -20.861 3.152 4.739 1.00 95.50 103 ARG A N 1
ATOM 813 C CA . ARG A 1 103 ? -21.398 1.930 5.363 1.00 95.50 103 ARG A CA 1
ATOM 814 C C . ARG A 1 103 ? -20.337 0.844 5.535 1.00 95.50 103 ARG A C 1
ATOM 816 O O . ARG A 1 103 ? -20.270 0.209 6.582 1.00 95.50 103 ARG A O 1
ATOM 823 N N . VAL A 1 104 ? -19.496 0.632 4.522 1.00 95.31 104 VAL A N 1
ATOM 824 C CA . VAL A 1 104 ? -18.439 -0.391 4.584 1.00 95.31 104 VAL A CA 1
ATOM 825 C C . VAL A 1 104 ? -17.242 0.095 5.404 1.00 95.31 104 VAL A C 1
ATOM 827 O O . VAL A 1 104 ? -16.618 -0.700 6.104 1.00 95.31 104 VAL A O 1
ATOM 830 N N . ALA A 1 105 ? -16.930 1.397 5.360 1.00 97.00 105 ALA A N 1
ATOM 831 C CA . ALA A 1 105 ? -15.779 1.950 6.078 1.00 97.00 105 ALA A CA 1
ATOM 832 C C . ALA A 1 105 ? -16.003 1.981 7.595 1.00 97.00 105 ALA A C 1
ATOM 834 O O . ALA A 1 105 ? -15.048 1.819 8.350 1.00 97.00 105 ALA A O 1
ATOM 835 N N . GLN A 1 106 ? -17.261 2.105 8.039 1.00 96.31 106 GLN A N 1
ATOM 836 C CA . GLN A 1 106 ? -17.641 2.181 9.452 1.00 96.31 106 GLN A CA 1
ATOM 837 C C . GLN A 1 106 ? -17.035 1.052 10.299 1.00 96.31 106 GLN A C 1
ATOM 839 O O . GLN A 1 106 ? -16.583 1.283 11.420 1.00 96.31 106 GLN A O 1
ATOM 844 N N . LYS A 1 107 ? -16.965 -0.173 9.764 1.00 96.06 107 LYS A N 1
ATOM 845 C CA . LYS A 1 107 ? -16.307 -1.303 10.439 1.00 96.06 107 LYS A CA 1
ATOM 846 C C . LYS A 1 107 ? -14.833 -1.016 10.739 1.00 96.06 107 LYS A C 1
ATOM 848 O O . LYS A 1 107 ? -14.343 -1.372 11.808 1.00 96.06 107 LYS A O 1
ATOM 853 N N . TYR A 1 108 ? -14.121 -0.419 9.790 1.00 97.19 108 TYR A N 1
ATOM 854 C CA . TYR A 1 108 ? -12.683 -0.191 9.884 1.00 97.19 108 TYR A CA 1
ATOM 855 C C . TYR A 1 108 ? -12.333 1.013 10.757 1.00 97.19 108 TYR A C 1
ATOM 857 O O . TYR A 1 108 ? -11.265 1.011 11.361 1.00 97.19 108 TYR A O 1
ATOM 865 N N . THR A 1 109 ? -13.229 1.996 10.870 1.00 95.50 109 THR A N 1
ATOM 866 C CA . THR A 1 109 ? -13.023 3.188 11.706 1.00 95.50 109 THR A CA 1
ATOM 867 C C . THR A 1 109 ? -13.443 3.003 13.162 1.00 95.50 109 THR A C 1
ATOM 869 O O . THR A 1 109 ? -12.918 3.682 14.039 1.00 95.50 109 THR A O 1
ATOM 872 N N . THR A 1 110 ? -14.359 2.074 13.450 1.00 94.62 110 THR A N 1
ATOM 873 C CA . THR A 1 110 ? -14.883 1.854 14.814 1.00 94.62 110 THR A CA 1
ATOM 874 C C . THR A 1 110 ? -14.233 0.679 15.546 1.00 94.62 110 THR A C 1
ATOM 876 O O . THR A 1 110 ? -14.169 0.665 16.777 1.00 94.62 110 THR A O 1
ATOM 879 N N . ALA A 1 111 ? -13.744 -0.329 14.819 1.00 95.00 111 ALA A N 1
ATOM 880 C CA . ALA A 1 111 ? -13.130 -1.508 15.418 1.00 95.00 111 ALA A CA 1
ATOM 881 C C . ALA A 1 111 ? -11.661 -1.275 15.807 1.00 95.00 111 ALA A C 1
ATOM 883 O O . ALA A 1 111 ? -10.950 -0.457 15.229 1.00 95.00 111 ALA A O 1
ATOM 884 N N . LYS A 1 112 ? -11.151 -2.076 16.754 1.00 97.25 112 LYS A N 1
ATOM 885 C CA . LYS A 1 112 ? -9.721 -2.048 17.100 1.00 97.25 112 LYS A CA 1
ATOM 886 C C . LYS A 1 112 ? -8.866 -2.475 15.904 1.00 97.25 112 LYS A C 1
ATOM 888 O O . LYS A 1 112 ? -8.962 -3.622 15.460 1.00 97.25 112 LYS A O 1
ATOM 893 N N . PHE A 1 113 ? -7.965 -1.594 15.469 1.00 97.44 113 PHE A N 1
ATOM 894 C CA . PHE A 1 113 ? -7.141 -1.770 14.270 1.00 97.44 113 PHE A CA 1
ATOM 895 C C . PHE A 1 113 ? -6.445 -3.144 14.145 1.00 97.44 113 PHE A C 1
ATOM 897 O O . PHE A 1 113 ? -6.572 -3.771 13.091 1.00 97.44 113 PHE A O 1
ATOM 904 N N . PRO A 1 114 ? -5.815 -3.720 15.195 1.00 97.50 114 PRO A N 1
ATOM 905 C CA . PRO A 1 114 ? -5.166 -5.030 15.081 1.00 97.50 114 PRO A CA 1
ATOM 906 C C . PRO A 1 114 ? -6.087 -6.169 14.622 1.00 97.50 114 PRO A C 1
ATOM 908 O O . PRO A 1 114 ? -5.604 -7.127 14.019 1.00 97.50 114 PRO A O 1
ATOM 911 N N . ARG A 1 115 ? -7.398 -6.072 14.894 1.00 97.62 115 ARG A N 1
ATOM 912 C CA . ARG A 1 115 ? -8.396 -7.073 14.488 1.00 97.62 115 ARG A CA 1
ATOM 913 C C . ARG A 1 115 ? -8.802 -6.938 13.024 1.00 97.62 115 ARG A C 1
ATOM 915 O O . ARG A 1 115 ? -9.167 -7.937 12.420 1.00 97.62 115 ARG A O 1
ATOM 922 N N . ILE A 1 116 ? -8.739 -5.728 12.467 1.00 97.81 116 ILE A N 1
ATOM 923 C CA . ILE A 1 116 ? -9.238 -5.440 11.116 1.00 97.81 116 ILE A CA 1
ATOM 924 C C . ILE A 1 116 ? -8.138 -5.261 10.073 1.00 97.81 116 ILE A C 1
ATOM 926 O O . ILE A 1 116 ? -8.415 -5.362 8.883 1.00 97.81 116 ILE A O 1
ATOM 930 N N . ARG A 1 117 ? -6.886 -5.042 10.492 1.00 98.00 117 ARG A N 1
ATOM 931 C CA . ARG A 1 117 ? -5.808 -4.601 9.596 1.00 98.00 117 ARG A CA 1
ATOM 932 C C . ARG A 1 117 ? -5.588 -5.512 8.390 1.00 98.00 117 ARG A C 1
ATOM 934 O O . ARG A 1 117 ? -5.416 -5.007 7.299 1.00 98.00 117 ARG A O 1
ATOM 941 N N . LYS A 1 118 ? -5.641 -6.840 8.561 1.00 98.38 118 LYS A N 1
ATOM 942 C CA . LYS A 1 118 ? -5.395 -7.793 7.462 1.00 98.38 118 LYS A CA 1
ATOM 943 C C . LYS A 1 118 ? -6.485 -7.716 6.396 1.00 98.38 118 LYS A C 1
ATOM 945 O O . LYS A 1 118 ? -6.187 -7.693 5.210 1.00 98.38 118 LYS A O 1
ATOM 950 N N . GLU A 1 119 ? -7.737 -7.658 6.836 1.00 98.44 119 GLU A N 1
ATOM 951 C CA . GLU A 1 119 ? -8.885 -7.528 5.943 1.00 98.44 119 GLU A CA 1
ATOM 952 C C . GLU A 1 119 ? -8.880 -6.169 5.238 1.00 98.44 119 GLU A C 1
ATOM 954 O O . GLU A 1 119 ? -9.089 -6.098 4.030 1.00 98.44 119 GLU A O 1
ATOM 959 N N . LEU A 1 120 ? -8.575 -5.099 5.978 1.00 98.69 120 LEU A N 1
ATOM 960 C CA . LEU A 1 120 ? -8.463 -3.762 5.411 1.00 98.69 120 LEU A CA 1
ATOM 961 C C . LEU A 1 120 ? -7.315 -3.672 4.395 1.00 98.69 120 LEU A C 1
ATOM 963 O O . LEU A 1 120 ? -7.518 -3.102 3.330 1.00 98.69 120 LEU A O 1
ATOM 967 N N . THR A 1 121 ? -6.152 -4.277 4.671 1.00 98.81 121 THR A N 1
ATOM 968 C CA . THR A 1 121 ? -5.037 -4.367 3.712 1.00 98.81 121 THR A CA 1
ATOM 969 C C . THR A 1 121 ? -5.495 -5.014 2.409 1.00 98.81 121 THR A C 1
ATOM 971 O O . THR A 1 121 ? -5.249 -4.452 1.350 1.00 98.81 121 THR A O 1
ATOM 974 N N . ALA A 1 122 ? -6.192 -6.154 2.471 1.00 98.62 122 ALA A N 1
ATOM 975 C CA . ALA A 1 122 ? -6.670 -6.846 1.274 1.00 98.62 122 ALA A CA 1
ATOM 976 C C . ALA A 1 122 ? -7.675 -5.998 0.477 1.00 98.62 122 ALA A C 1
ATOM 978 O O . ALA A 1 122 ? -7.576 -5.904 -0.745 1.00 98.62 122 ALA A O 1
ATOM 979 N N . LYS A 1 123 ? -8.612 -5.333 1.167 1.00 98.50 123 LYS A N 1
ATOM 980 C CA . LYS A 1 123 ? -9.596 -4.456 0.521 1.00 98.50 123 LYS A CA 1
ATOM 981 C C . LYS A 1 123 ? -8.937 -3.245 -0.143 1.00 98.50 123 LYS A C 1
ATOM 983 O O . LYS A 1 123 ? -9.261 -2.939 -1.284 1.00 98.50 123 LYS A O 1
ATOM 988 N N . LEU A 1 124 ? -8.018 -2.573 0.550 1.00 98.81 124 LEU A N 1
ATOM 989 C CA . LEU A 1 124 ? -7.279 -1.430 0.008 1.00 98.81 124 LEU A CA 1
ATOM 990 C C . LEU A 1 124 ? -6.409 -1.836 -1.181 1.00 98.81 124 LEU A C 1
ATOM 992 O O . LEU A 1 124 ? -6.426 -1.159 -2.202 1.00 98.81 124 LEU A O 1
ATOM 996 N N . PHE A 1 125 ? -5.705 -2.963 -1.074 1.00 98.81 125 PHE A N 1
ATOM 997 C CA . PHE A 1 125 ? -4.886 -3.486 -2.160 1.00 98.81 125 PHE A CA 1
ATOM 998 C C . PHE A 1 125 ? -5.709 -3.716 -3.432 1.00 98.81 125 PHE A C 1
ATOM 1000 O O . PHE A 1 125 ? -5.293 -3.305 -4.511 1.00 98.81 125 PHE A O 1
ATOM 1007 N N . ASP A 1 126 ? -6.898 -4.315 -3.315 1.00 98.44 126 ASP A N 1
ATOM 1008 C CA . ASP A 1 126 ? -7.782 -4.507 -4.466 1.00 98.44 126 ASP A CA 1
ATOM 1009 C C . ASP A 1 126 ? -8.260 -3.181 -5.077 1.00 98.44 126 ASP A C 1
ATOM 1011 O O . ASP A 1 126 ? -8.192 -3.004 -6.295 1.00 98.44 126 ASP A O 1
ATOM 1015 N N . VAL A 1 127 ? -8.674 -2.226 -4.235 1.00 98.44 127 VAL A N 1
ATOM 1016 C CA . VAL A 1 127 ? -9.073 -0.880 -4.678 1.00 98.44 127 VAL A CA 1
ATOM 1017 C C . VAL A 1 127 ? -7.939 -0.214 -5.457 1.00 98.44 127 VAL A C 1
ATOM 1019 O O . VAL A 1 127 ? -8.151 0.231 -6.584 1.00 98.44 127 VAL A O 1
ATOM 1022 N N . TYR A 1 128 ? -6.724 -0.188 -4.909 1.00 98.75 128 TYR A N 1
ATOM 1023 C CA . TYR A 1 128 ? -5.588 0.461 -5.559 1.00 98.75 128 TYR A CA 1
ATOM 1024 C C . TYR A 1 128 ? -5.139 -0.253 -6.824 1.00 98.75 128 TYR A C 1
ATOM 1026 O O . TYR A 1 128 ? -4.905 0.405 -7.834 1.00 98.75 128 TYR A O 1
ATOM 1034 N N . ARG A 1 129 ? -5.073 -1.589 -6.826 1.00 98.31 129 ARG A N 1
ATOM 1035 C CA . ARG A 1 129 ? -4.747 -2.337 -8.046 1.00 98.31 129 ARG A CA 1
ATOM 1036 C C . ARG A 1 129 ? -5.682 -1.980 -9.189 1.00 98.31 129 ARG A C 1
ATOM 1038 O O . ARG A 1 129 ? -5.198 -1.670 -10.273 1.00 98.31 129 ARG A O 1
ATOM 1045 N N . ARG A 1 130 ? -6.996 -1.999 -8.948 1.00 97.69 130 ARG A N 1
ATOM 1046 C CA . ARG A 1 130 ? -7.992 -1.706 -9.984 1.00 97.69 130 ARG A CA 1
ATOM 1047 C C . ARG A 1 130 ? -7.934 -0.258 -10.449 1.00 97.69 130 ARG A C 1
ATOM 1049 O O . ARG A 1 130 ? -8.023 -0.013 -11.647 1.00 97.69 130 ARG A O 1
ATOM 1056 N N . ARG A 1 131 ? -7.834 0.686 -9.510 1.00 96.31 131 ARG A N 1
ATOM 1057 C CA . ARG A 1 131 ? -8.020 2.117 -9.788 1.00 96.31 131 ARG A CA 1
ATOM 1058 C C . ARG A 1 131 ? -6.744 2.856 -10.162 1.00 96.31 131 ARG A C 1
ATOM 1060 O O . ARG A 1 131 ? -6.794 3.724 -11.021 1.00 96.31 131 ARG A O 1
ATOM 1067 N N . CYS A 1 132 ? -5.641 2.548 -9.491 1.00 97.56 132 CYS A N 1
ATOM 1068 C CA . CYS A 1 132 ? -4.384 3.282 -9.621 1.00 97.56 132 CYS A CA 1
ATOM 1069 C C . CYS A 1 132 ? -3.426 2.585 -10.584 1.00 97.56 132 CYS A C 1
ATOM 1071 O O . CYS A 1 132 ? -2.680 3.257 -11.275 1.00 97.56 132 CYS A O 1
ATOM 1073 N N . PHE A 1 133 ? -3.466 1.250 -10.655 1.00 97.88 133 PHE A N 1
ATOM 1074 C CA . PHE A 1 133 ? -2.453 0.460 -11.364 1.00 97.88 133 PHE A CA 1
ATOM 1075 C C . PHE A 1 133 ? -3.019 -0.391 -12.506 1.00 97.88 133 PHE A C 1
ATOM 1077 O O . PHE A 1 133 ? -2.356 -1.322 -12.955 1.00 97.88 133 PHE A O 1
ATOM 1084 N N . GLU A 1 134 ? -4.251 -0.120 -12.956 1.00 96.94 134 GLU A N 1
ATOM 1085 C CA . GLU A 1 134 ? -4.908 -0.807 -14.084 1.00 96.94 134 GLU A CA 1
ATOM 1086 C C . GLU A 1 134 ? -4.873 -2.350 -13.993 1.00 96.94 134 GLU A C 1
ATOM 1088 O O . GLU A 1 134 ? -4.790 -3.050 -14.999 1.00 96.94 134 GLU A O 1
ATOM 1093 N N . ASN A 1 135 ? -4.903 -2.905 -12.777 1.00 97.50 135 ASN A N 1
ATOM 1094 C CA . ASN A 1 135 ? -4.730 -4.335 -12.488 1.00 97.50 135 ASN A CA 1
ATOM 1095 C C . ASN A 1 135 ? -3.409 -4.957 -12.981 1.00 97.50 135 ASN A C 1
ATOM 1097 O O . ASN A 1 135 ? -3.316 -6.178 -13.087 1.00 97.50 135 ASN A O 1
ATOM 1101 N N . LYS A 1 136 ? -2.377 -4.149 -13.242 1.00 97.50 136 LYS A N 1
ATOM 1102 C CA . LYS A 1 136 ? -1.059 -4.614 -13.706 1.00 97.50 136 LYS A CA 1
ATOM 1103 C C . LYS A 1 136 ? -0.182 -5.189 -12.586 1.00 97.50 136 LYS A C 1
ATOM 1105 O O . LYS A 1 136 ? 0.799 -5.865 -12.872 1.00 97.50 136 LYS A O 1
ATOM 1110 N N . LEU A 1 137 ? -0.532 -4.958 -11.317 1.00 97.75 137 LEU A N 1
ATOM 1111 C CA . LEU A 1 137 ? 0.101 -5.630 -10.177 1.00 97.75 137 LEU A CA 1
ATOM 1112 C C . LEU A 1 137 ? -0.567 -6.989 -9.905 1.00 97.75 137 LEU A C 1
ATOM 1114 O O . LEU A 1 137 ? -1.797 -7.105 -9.934 1.00 97.75 137 LEU A O 1
ATOM 1118 N N . ASP A 1 138 ? 0.243 -8.000 -9.579 1.00 97.06 138 ASP A N 1
ATOM 1119 C CA . ASP A 1 138 ? -0.226 -9.365 -9.311 1.00 97.06 138 ASP A CA 1
ATOM 1120 C C . ASP A 1 138 ? -1.292 -9.387 -8.188 1.00 97.06 138 ASP A C 1
ATOM 1122 O O . ASP A 1 138 ? -1.029 -8.870 -7.096 1.00 97.06 138 ASP A O 1
ATOM 1126 N N . PRO A 1 139 ? -2.489 -9.982 -8.400 1.00 97.06 139 PRO A N 1
ATOM 1127 C CA . PRO A 1 139 ? -3.467 -10.218 -7.328 1.00 97.06 139 PRO A CA 1
ATOM 1128 C C . PRO A 1 139 ? -2.917 -10.957 -6.113 1.00 97.06 139 PRO A C 1
ATOM 1130 O O . PRO A 1 139 ? -3.447 -10.784 -5.018 1.00 97.06 139 PRO A O 1
ATOM 1133 N N . ASN A 1 140 ? -1.877 -11.764 -6.304 1.00 96.38 140 ASN A N 1
ATOM 1134 C CA . ASN A 1 140 ? -1.254 -12.578 -5.273 1.00 96.38 140 ASN A CA 1
ATOM 1135 C C . ASN A 1 140 ? 0.055 -11.971 -4.744 1.00 96.38 140 ASN A C 1
ATOM 1137 O O . ASN A 1 140 ? 0.808 -12.669 -4.062 1.00 96.38 140 ASN A O 1
ATOM 1141 N N . MET A 1 141 ? 0.335 -10.691 -5.031 1.00 97.38 141 MET A N 1
ATOM 1142 C CA . MET A 1 141 ? 1.488 -9.986 -4.468 1.00 97.38 141 MET A CA 1
ATOM 1143 C C . MET A 1 141 ? 1.525 -10.135 -2.942 1.00 97.38 141 MET A C 1
ATOM 1145 O O . MET A 1 141 ? 0.521 -9.969 -2.243 1.00 97.38 141 MET A O 1
ATOM 1149 N N . VAL A 1 142 ? 2.706 -10.445 -2.413 1.00 97.62 142 VAL A N 1
ATOM 1150 C CA . VAL A 1 142 ? 2.866 -10.758 -0.995 1.00 97.62 142 VAL A CA 1
ATOM 1151 C C . VAL A 1 142 ? 2.794 -9.482 -0.154 1.00 97.62 142 VAL A C 1
ATOM 1153 O O . VAL A 1 142 ? 3.608 -8.573 -0.306 1.00 97.62 142 VAL A O 1
ATOM 1156 N N . LEU A 1 143 ? 1.841 -9.450 0.783 1.00 98.19 143 LEU A N 1
ATOM 1157 C CA . LEU A 1 143 ? 1.607 -8.357 1.732 1.00 98.19 143 LEU A CA 1
ATOM 1158 C C . LEU A 1 143 ? 1.795 -8.861 3.168 1.00 98.19 143 LEU A C 1
ATOM 1160 O O . LEU A 1 143 ? 0.922 -9.527 3.732 1.00 98.19 143 LEU A O 1
ATOM 1164 N N . ASN A 1 144 ? 2.930 -8.531 3.784 1.00 98.06 144 ASN A N 1
ATOM 1165 C CA . ASN A 1 144 ? 3.318 -9.067 5.088 1.00 98.06 144 ASN A CA 1
ATOM 1166 C C . ASN A 1 144 ? 3.290 -8.015 6.197 1.00 98.06 144 ASN A C 1
ATOM 1168 O O . ASN A 1 144 ? 3.917 -6.965 6.117 1.00 98.06 144 ASN A O 1
ATOM 1172 N N . TRP A 1 145 ? 2.641 -8.342 7.313 1.00 98.50 145 TRP A N 1
ATOM 1173 C CA . TRP A 1 145 ? 2.707 -7.530 8.528 1.00 98.50 145 TRP A CA 1
ATOM 1174 C C . TRP A 1 145 ? 3.954 -7.889 9.340 1.00 98.50 145 TRP A C 1
ATOM 1176 O O . TRP A 1 145 ? 4.014 -8.945 9.970 1.00 98.50 145 TRP A O 1
ATOM 1186 N N . ASN A 1 146 ? 4.942 -6.997 9.359 1.00 98.06 146 ASN A N 1
ATOM 1187 C CA . ASN A 1 146 ? 6.238 -7.230 9.976 1.00 98.06 146 ASN A CA 1
ATOM 1188 C C . ASN A 1 146 ? 6.314 -6.614 11.385 1.00 98.06 146 ASN A C 1
ATOM 1190 O O . ASN A 1 146 ? 6.322 -5.396 11.583 1.00 98.06 146 ASN A O 1
ATOM 1194 N N . ALA A 1 147 ? 6.422 -7.479 12.397 1.00 97.12 147 ALA A N 1
ATOM 1195 C CA . ALA A 1 147 ? 6.607 -7.074 13.786 1.00 97.12 147 ALA A CA 1
ATOM 1196 C C . ALA A 1 147 ? 8.013 -6.550 14.089 1.00 97.12 147 ALA A C 1
ATOM 1198 O O . ALA A 1 147 ? 8.222 -6.133 15.216 1.00 97.12 147 ALA A O 1
ATOM 1199 N N . ARG A 1 148 ? 8.973 -6.576 13.166 1.00 97.19 148 ARG A N 1
ATOM 1200 C CA . ARG A 1 148 ? 10.346 -6.078 13.355 1.00 97.19 148 ARG A CA 1
ATOM 1201 C C . ARG A 1 148 ? 10.632 -4.802 12.562 1.00 97.19 148 ARG A C 1
ATOM 1203 O O . ARG A 1 148 ? 11.632 -4.155 12.840 1.00 97.19 148 ARG A O 1
ATOM 1210 N N . LEU A 1 149 ? 9.744 -4.402 11.648 1.00 97.19 149 LEU A N 1
ATOM 1211 C CA . LEU A 1 149 ? 9.843 -3.121 10.949 1.00 97.19 149 LEU A CA 1
ATOM 1212 C C . LEU A 1 149 ? 9.522 -1.991 11.941 1.00 97.19 149 LEU A C 1
ATOM 1214 O O . LEU A 1 149 ? 8.404 -1.904 12.459 1.00 97.19 149 LEU A O 1
ATOM 1218 N N . ARG A 1 150 ? 10.541 -1.211 12.313 1.00 96.31 150 ARG A N 1
ATOM 1219 C CA . ARG A 1 150 ? 10.498 -0.238 13.424 1.00 96.31 150 ARG A CA 1
ATOM 1220 C C . ARG A 1 150 ? 10.942 1.170 13.048 1.00 96.31 150 ARG A C 1
ATOM 1222 O O . ARG A 1 150 ? 10.797 2.051 13.881 1.00 96.31 150 ARG A O 1
ATOM 1229 N N . LEU A 1 151 ? 11.467 1.355 11.841 1.00 96.50 151 LEU A N 1
ATOM 1230 C CA . LEU A 1 151 ? 11.935 2.651 11.352 1.00 96.50 151 LEU A CA 1
ATOM 1231 C C . LEU A 1 151 ? 10.896 3.304 10.436 1.00 96.50 151 LEU A C 1
ATOM 1233 O O . LEU A 1 151 ? 10.667 4.502 10.518 1.00 96.50 151 LEU A O 1
ATOM 1237 N N . THR A 1 152 ? 10.205 2.501 9.624 1.00 97.69 152 THR A N 1
ATOM 1238 C CA . THR A 1 152 ? 9.228 2.974 8.639 1.00 97.69 152 THR A CA 1
ATOM 1239 C C . THR A 1 152 ? 7.864 2.305 8.822 1.00 97.69 152 THR A C 1
ATOM 1241 O O . THR A 1 152 ? 7.736 1.246 9.448 1.00 97.69 152 THR A O 1
ATOM 1244 N N . ALA A 1 153 ? 6.815 2.934 8.284 1.00 98.38 153 ALA A N 1
ATOM 1245 C CA . ALA A 1 153 ? 5.459 2.383 8.291 1.00 98.38 153 ALA A CA 1
ATOM 1246 C C . ALA A 1 153 ? 5.297 1.224 7.297 1.00 98.38 153 ALA A C 1
ATOM 1248 O O . ALA A 1 153 ? 4.563 0.276 7.586 1.00 98.38 153 ALA A O 1
ATOM 1249 N N . GLY A 1 154 ? 6.009 1.287 6.172 1.00 98.44 154 GLY A N 1
ATOM 1250 C CA . GLY A 1 154 ? 6.016 0.296 5.106 1.00 98.44 154 GLY A CA 1
ATOM 1251 C C . GLY A 1 154 ? 7.407 0.134 4.492 1.00 98.44 154 GLY A C 1
ATOM 1252 O O . GLY A 1 154 ? 8.328 0.894 4.809 1.00 98.44 154 GLY A O 1
ATOM 1253 N N . ARG A 1 155 ? 7.574 -0.924 3.698 1.00 97.88 155 ARG A N 1
ATOM 1254 C CA . ARG A 1 155 ? 8.747 -1.151 2.849 1.00 97.88 155 ARG A CA 1
ATOM 1255 C C . ARG A 1 155 ? 8.394 -2.067 1.680 1.00 97.88 155 ARG A C 1
ATOM 1257 O O . ARG A 1 155 ? 8.001 -3.214 1.900 1.00 97.88 155 ARG A O 1
ATOM 1264 N N . CYS A 1 156 ? 8.631 -1.605 0.461 1.00 97.94 156 CYS A N 1
ATOM 1265 C CA . CYS A 1 156 ? 8.626 -2.418 -0.749 1.00 97.94 156 CYS A CA 1
ATOM 1266 C C . CYS A 1 156 ? 9.974 -3.140 -0.940 1.00 97.94 156 CYS A C 1
ATOM 1268 O O . CYS A 1 156 ? 11.044 -2.531 -0.897 1.00 97.94 156 CYS A O 1
ATOM 1270 N N . ARG A 1 157 ? 9.930 -4.457 -1.159 1.00 96.38 157 ARG A N 1
ATOM 1271 C CA . ARG A 1 157 ? 11.077 -5.308 -1.492 1.00 96.38 157 ARG A CA 1
ATOM 1272 C C . ARG A 1 157 ? 11.018 -5.702 -2.957 1.00 96.38 157 ARG A C 1
ATOM 1274 O O . ARG A 1 157 ? 10.303 -6.630 -3.328 1.00 96.38 157 ARG A O 1
ATOM 1281 N N . CYS A 1 158 ? 11.814 -5.023 -3.762 1.00 95.06 158 CYS A N 1
ATOM 1282 C CA . CYS A 1 158 ? 11.985 -5.309 -5.175 1.00 95.06 158 CYS A CA 1
ATOM 1283 C C . CYS A 1 158 ? 12.973 -6.465 -5.381 1.00 95.06 158 CYS A C 1
ATOM 1285 O O . CYS A 1 158 ? 14.079 -6.448 -4.839 1.00 95.06 158 CYS A O 1
ATOM 1287 N N . LYS A 1 159 ? 12.579 -7.478 -6.153 1.00 94.38 159 LYS A N 1
ATOM 1288 C CA . LYS A 1 159 ? 13.367 -8.695 -6.373 1.00 94.38 159 LYS A CA 1
ATOM 1289 C C . LYS A 1 159 ? 13.962 -8.723 -7.782 1.00 94.38 159 LYS A C 1
ATOM 1291 O O . LYS A 1 159 ? 13.278 -8.322 -8.727 1.00 94.38 159 LYS A O 1
ATOM 1296 N N . PRO A 1 160 ? 15.180 -9.273 -7.966 1.00 92.00 160 PRO A N 1
ATOM 1297 C CA . PRO A 1 160 ? 15.829 -9.362 -9.279 1.00 92.00 160 PRO A CA 1
ATOM 1298 C C . PRO A 1 160 ? 15.020 -10.105 -10.350 1.00 92.00 160 PRO A C 1
ATOM 1300 O O . PRO A 1 160 ? 15.199 -9.854 -11.535 1.00 92.00 160 PRO A O 1
ATOM 1303 N N . ASN A 1 161 ? 14.102 -10.988 -9.949 1.00 92.50 161 ASN A N 1
ATOM 1304 C CA . ASN A 1 161 ? 13.200 -11.703 -10.857 1.00 92.50 161 ASN A CA 1
ATOM 1305 C C . ASN A 1 161 ? 12.035 -10.839 -11.393 1.00 92.50 161 ASN A C 1
ATOM 1307 O O . ASN A 1 161 ? 11.082 -11.385 -11.941 1.00 92.50 161 ASN A O 1
ATOM 1311 N N . GLY A 1 162 ? 12.068 -9.518 -11.187 1.00 91.88 162 GLY A N 1
ATOM 1312 C CA . GLY A 1 162 ? 11.027 -8.594 -11.641 1.00 91.88 162 GLY A CA 1
ATOM 1313 C C . GLY A 1 162 ? 9.765 -8.569 -10.775 1.00 91.88 162 GLY A C 1
ATOM 1314 O O . GLY A 1 162 ? 8.801 -7.910 -11.144 1.00 91.88 162 GLY A O 1
ATOM 1315 N N . THR A 1 163 ? 9.753 -9.244 -9.620 1.00 95.62 163 THR A N 1
ATOM 1316 C CA . THR A 1 163 ? 8.616 -9.206 -8.680 1.00 95.62 163 THR A CA 1
ATOM 1317 C C . THR A 1 163 ? 8.888 -8.269 -7.503 1.00 95.62 163 THR A C 1
ATOM 1319 O O . THR A 1 163 ? 10.022 -7.834 -7.292 1.00 95.62 163 THR A O 1
ATOM 1322 N N . ALA A 1 164 ? 7.852 -7.945 -6.732 1.00 97.25 164 ALA A N 1
ATOM 1323 C CA . ALA A 1 164 ? 7.969 -7.133 -5.528 1.00 97.25 164 ALA A CA 1
ATOM 1324 C C . ALA A 1 164 ? 7.068 -7.675 -4.411 1.00 97.25 164 ALA A C 1
ATOM 1326 O O . ALA A 1 164 ? 5.979 -8.174 -4.689 1.00 97.25 164 ALA A O 1
ATOM 1327 N N . ASP A 1 165 ? 7.514 -7.539 -3.162 1.00 97.88 165 ASP A N 1
ATOM 1328 C CA . ASP A 1 165 ? 6.710 -7.800 -1.963 1.00 97.88 165 ASP A CA 1
ATOM 1329 C C . ASP A 1 165 ? 6.569 -6.513 -1.150 1.00 97.88 165 ASP A C 1
ATOM 1331 O O . ASP A 1 165 ? 7.472 -5.679 -1.142 1.00 97.88 165 ASP A O 1
ATOM 1335 N N . ILE A 1 166 ? 5.491 -6.376 -0.385 1.00 98.62 166 ILE A N 1
ATOM 1336 C CA . ILE A 1 166 ? 5.284 -5.233 0.508 1.00 98.62 166 ILE A CA 1
ATOM 1337 C C . ILE A 1 166 ? 5.255 -5.713 1.959 1.00 98.62 166 ILE A C 1
ATOM 1339 O O . ILE A 1 166 ? 4.536 -6.645 2.328 1.00 98.62 166 ILE A O 1
ATOM 1343 N N . GLU A 1 167 ? 6.021 -5.042 2.813 1.00 98.56 167 GLU A N 1
ATOM 1344 C CA . GLU A 1 167 ? 5.971 -5.207 4.261 1.00 98.56 167 GLU A CA 1
ATOM 1345 C C . GLU A 1 167 ? 5.347 -3.983 4.935 1.00 98.56 167 GLU A C 1
ATOM 1347 O O . GLU A 1 167 ? 5.680 -2.849 4.611 1.00 98.56 167 GLU A O 1
ATOM 1352 N N . LEU A 1 168 ? 4.486 -4.211 5.928 1.00 98.75 168 LEU A N 1
ATOM 1353 C CA . LEU A 1 168 ? 3.823 -3.176 6.723 1.00 98.75 168 LEU A CA 1
ATOM 1354 C C . LEU A 1 168 ? 4.176 -3.327 8.203 1.00 98.75 168 LEU A C 1
ATOM 1356 O O . LEU A 1 168 ? 4.116 -4.423 8.770 1.00 98.75 168 LEU A O 1
ATOM 1360 N N . SER A 1 169 ? 4.533 -2.228 8.862 1.00 98.62 169 SER A N 1
ATOM 1361 C CA . SER A 1 169 ? 4.930 -2.235 10.268 1.00 98.62 169 SER A CA 1
ATOM 1362 C C . SER A 1 169 ? 3.729 -2.384 11.185 1.00 98.62 169 SER A C 1
ATOM 1364 O O . SER A 1 169 ? 2.828 -1.556 11.199 1.00 98.62 169 SER A O 1
ATOM 1366 N N . ILE A 1 170 ? 3.777 -3.374 12.074 1.00 98.00 170 ILE A N 1
ATOM 1367 C CA . ILE A 1 170 ? 2.759 -3.531 13.123 1.00 98.00 170 ILE A CA 1
ATOM 1368 C C . ILE A 1 170 ? 2.764 -2.371 14.131 1.00 98.00 170 ILE A C 1
ATOM 1370 O O . ILE A 1 170 ? 1.743 -2.123 14.766 1.00 98.00 170 ILE A O 1
ATOM 1374 N N . LYS A 1 171 ? 3.915 -1.725 14.346 1.00 97.31 171 LYS A N 1
ATOM 1375 C CA . LYS A 1 171 ? 4.061 -0.686 15.377 1.00 97.31 171 LYS A CA 1
ATOM 1376 C C . LYS A 1 171 ? 3.868 0.722 14.843 1.00 97.31 171 LYS A C 1
ATOM 1378 O O . LYS A 1 171 ? 3.480 1.579 15.620 1.00 97.31 171 LYS A O 1
ATOM 1383 N N . ILE A 1 172 ? 4.177 0.948 13.569 1.00 98.06 172 ILE A N 1
ATOM 1384 C CA . ILE A 1 172 ? 4.097 2.272 12.953 1.00 98.06 172 ILE A CA 1
ATOM 1385 C C . ILE A 1 172 ? 2.834 2.384 12.097 1.00 98.06 172 ILE A C 1
ATOM 1387 O O . ILE A 1 172 ? 2.169 3.401 12.147 1.00 98.06 172 ILE A O 1
ATOM 1391 N N . CYS A 1 173 ? 2.446 1.363 11.336 1.00 98.31 173 CYS A N 1
ATOM 1392 C CA . CYS A 1 173 ? 1.208 1.404 10.560 1.00 98.31 173 CYS A CA 1
ATOM 1393 C C . CYS A 1 173 ? 0.045 0.908 11.437 1.00 98.31 173 CYS A C 1
ATOM 1395 O O . CYS A 1 173 ? -0.292 -0.274 11.416 1.00 98.31 173 CYS A O 1
ATOM 1397 N N . ASP A 1 174 ? -0.504 1.783 12.284 1.00 97.44 174 ASP A N 1
ATOM 1398 C CA . ASP A 1 174 ? -1.386 1.415 13.404 1.00 97.44 174 ASP A CA 1
ATOM 1399 C C . ASP A 1 174 ? -2.808 2.002 13.354 1.00 97.44 174 ASP A C 1
ATOM 1401 O O . ASP A 1 174 ? -3.616 1.733 14.249 1.00 97.44 174 ASP A O 1
ATOM 1405 N N . THR A 1 175 ? -3.151 2.731 12.291 1.00 98.06 175 THR A N 1
ATOM 1406 C CA . THR A 1 175 ? -4.499 3.267 12.051 1.00 98.06 175 THR A CA 1
ATOM 1407 C C . THR A 1 175 ? -4.982 2.970 10.624 1.00 98.06 175 THR A C 1
ATOM 1409 O O . THR A 1 175 ? -4.157 2.743 9.733 1.00 98.06 175 THR A O 1
ATOM 1412 N N . PRO A 1 176 ? -6.308 2.970 10.369 1.00 98.44 176 PRO A N 1
ATOM 1413 C CA . PRO A 1 176 ? -6.861 2.779 9.024 1.00 98.44 176 PRO A CA 1
ATOM 1414 C C . PRO A 1 176 ? -6.346 3.801 8.006 1.00 98.44 176 PRO A C 1
ATOM 1416 O O . PRO A 1 176 ? -5.956 3.422 6.906 1.00 98.44 176 PRO A O 1
ATOM 1419 N N . GLU A 1 177 ? -6.297 5.073 8.400 1.00 98.06 177 GLU A N 1
ATOM 1420 C CA . GLU A 1 177 ? -5.772 6.174 7.591 1.00 98.06 177 GLU A CA 1
ATOM 1421 C C . GLU A 1 177 ? -4.290 5.985 7.252 1.00 98.06 177 GLU A C 1
ATOM 1423 O O . GLU A 1 177 ? -3.910 6.035 6.086 1.00 98.06 177 GLU A O 1
ATOM 1428 N N . ARG A 1 178 ? -3.451 5.649 8.243 1.00 98.25 178 ARG A N 1
ATOM 1429 C 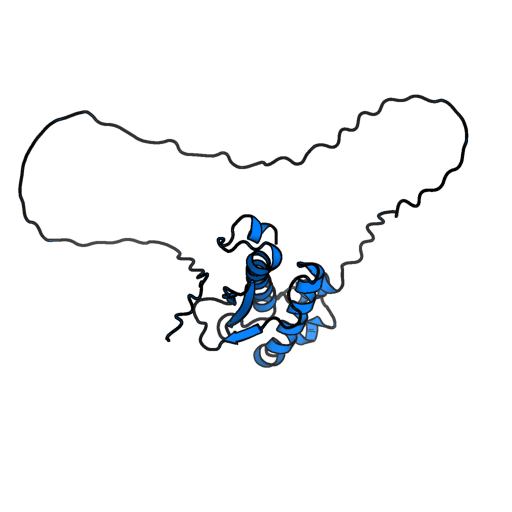CA . ARG A 1 178 ? -2.031 5.376 7.976 1.00 98.25 178 ARG A CA 1
ATOM 1430 C C . ARG A 1 178 ? -1.849 4.174 7.061 1.00 98.25 178 ARG A C 1
ATOM 1432 O O . ARG A 1 178 ? -0.950 4.202 6.229 1.00 98.25 178 ARG A O 1
ATOM 1439 N N . LEU A 1 179 ? -2.667 3.129 7.197 1.00 98.75 179 LEU A N 1
ATOM 1440 C CA . LEU A 1 179 ? -2.615 1.966 6.310 1.00 98.75 179 LEU A CA 1
ATOM 1441 C C . LEU A 1 179 ? -3.007 2.309 4.876 1.00 98.75 179 LEU A C 1
ATOM 1443 O O . LEU A 1 179 ? -2.320 1.862 3.963 1.00 98.75 179 LEU A O 1
ATOM 1447 N N . ARG A 1 180 ? -4.069 3.100 4.691 1.00 98.69 180 ARG A N 1
ATOM 1448 C CA . ARG A 1 180 ? -4.492 3.630 3.389 1.00 98.69 180 ARG A CA 1
ATOM 1449 C C . ARG A 1 180 ? -3.305 4.277 2.669 1.00 98.69 180 ARG A C 1
ATOM 1451 O O . ARG A 1 180 ? -2.916 3.830 1.594 1.00 98.69 180 ARG A O 1
ATOM 1458 N N . ASP A 1 181 ? -2.671 5.244 3.321 1.00 98.62 181 ASP A N 1
ATOM 1459 C CA . ASP A 1 181 ? -1.623 6.054 2.695 1.00 98.62 181 ASP A CA 1
ATOM 1460 C C . ASP A 1 181 ? -0.306 5.278 2.538 1.00 98.62 181 ASP A C 1
ATOM 1462 O O . ASP A 1 181 ? 0.324 5.317 1.483 1.00 98.62 181 ASP A O 1
ATOM 1466 N N . THR A 1 182 ? 0.086 4.511 3.563 1.00 98.75 182 THR A N 1
ATOM 1467 C CA . THR A 1 182 ? 1.317 3.702 3.531 1.00 98.75 182 THR A CA 1
ATOM 1468 C C . THR A 1 182 ? 1.242 2.635 2.446 1.00 98.75 182 THR A C 1
ATOM 1470 O O . THR A 1 182 ? 2.198 2.447 1.705 1.00 98.75 182 THR A O 1
ATOM 1473 N N . LEU A 1 183 ? 0.121 1.918 2.335 1.00 98.88 183 LEU A N 1
ATOM 1474 C CA . LEU A 1 183 ? 0.010 0.849 1.349 1.00 98.88 183 LEU A CA 1
ATOM 1475 C C . LEU A 1 183 ? 0.083 1.399 -0.077 1.00 98.88 183 LEU A C 1
ATOM 1477 O O . LEU A 1 183 ? 0.815 0.840 -0.887 1.00 98.88 183 LEU A O 1
ATOM 1481 N N . LEU A 1 184 ? -0.623 2.497 -0.367 1.00 98.75 184 LEU A N 1
ATOM 1482 C CA . LEU A 1 184 ? -0.560 3.135 -1.682 1.00 98.75 184 LEU A CA 1
ATOM 1483 C C . LEU A 1 184 ? 0.876 3.563 -2.021 1.00 98.75 184 LEU A C 1
ATOM 1485 O O . LEU A 1 184 ? 1.359 3.256 -3.106 1.00 98.75 184 LEU A O 1
ATOM 1489 N N . HIS A 1 185 ? 1.585 4.171 -1.065 1.00 98.62 185 HIS A N 1
ATOM 1490 C CA . HIS A 1 185 ? 2.987 4.566 -1.218 1.00 98.62 185 HIS A CA 1
ATOM 1491 C C . HIS A 1 185 ? 3.899 3.398 -1.620 1.00 98.62 185 HIS A C 1
ATOM 1493 O O . HIS A 1 185 ? 4.661 3.493 -2.587 1.00 98.62 185 HIS A O 1
ATOM 1499 N N . GLU A 1 186 ? 3.817 2.281 -0.890 1.00 98.75 186 GLU A N 1
ATOM 1500 C CA . GLU A 1 186 ? 4.621 1.095 -1.196 1.00 98.75 186 GLU A CA 1
ATOM 1501 C C . GLU A 1 186 ? 4.202 0.447 -2.523 1.00 98.75 186 GLU A C 1
ATOM 1503 O O . GLU A 1 186 ? 5.046 -0.084 -3.246 1.00 98.75 186 GLU A O 1
ATOM 1508 N N . MET A 1 187 ? 2.920 0.520 -2.892 1.00 98.69 187 MET A N 1
ATOM 1509 C CA . MET A 1 187 ? 2.446 0.045 -4.193 1.00 98.69 187 MET A CA 1
ATOM 1510 C C . MET A 1 187 ? 2.954 0.908 -5.352 1.00 98.69 187 MET A C 1
ATOM 1512 O O . MET A 1 187 ? 3.268 0.345 -6.396 1.00 98.69 187 MET A O 1
ATOM 1516 N N . CYS A 1 188 ? 3.123 2.224 -5.182 1.00 98.56 188 CYS A N 1
ATOM 1517 C CA . CYS A 1 188 ? 3.782 3.065 -6.189 1.00 98.56 188 CYS A CA 1
ATOM 1518 C C . CYS A 1 188 ? 5.246 2.640 -6.392 1.00 98.56 188 CYS A C 1
ATOM 1520 O O . CYS A 1 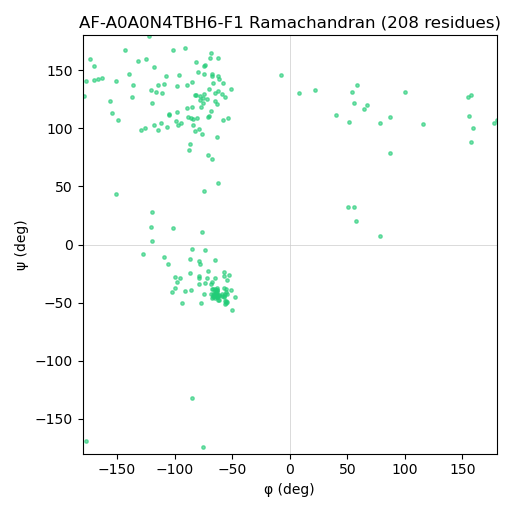188 ? 5.719 2.561 -7.525 1.00 98.56 188 CYS A O 1
ATOM 1522 N N . HIS A 1 189 ? 5.967 2.272 -5.323 1.00 98.00 189 HIS A N 1
ATOM 1523 C CA . HIS A 1 189 ? 7.302 1.672 -5.466 1.00 98.00 189 HIS A CA 1
ATOM 1524 C C . HIS A 1 189 ? 7.263 0.346 -6.235 1.00 98.00 189 HIS A C 1
ATOM 1526 O O . HIS A 1 189 ? 8.084 0.133 -7.130 1.00 98.00 189 HIS A O 1
ATOM 1532 N N . ALA A 1 190 ? 6.297 -0.520 -5.927 1.00 98.12 190 ALA A N 1
ATOM 1533 C CA . ALA A 1 190 ? 6.116 -1.776 -6.644 1.00 98.12 190 ALA A CA 1
ATOM 1534 C C . ALA A 1 190 ? 5.769 -1.549 -8.127 1.00 98.12 190 ALA A C 1
ATOM 1536 O O . ALA A 1 190 ? 6.300 -2.252 -8.979 1.00 98.12 190 ALA A O 1
ATOM 1537 N N . ALA A 1 191 ? 4.940 -0.555 -8.453 1.00 98.19 191 ALA A N 1
ATOM 1538 C CA . ALA A 1 191 ? 4.564 -0.203 -9.821 1.00 98.19 191 ALA A CA 1
ATOM 1539 C C . ALA A 1 191 ? 5.772 0.235 -10.658 1.00 98.19 191 ALA A C 1
ATOM 1541 O O . ALA A 1 191 ? 6.002 -0.319 -11.731 1.00 98.19 191 ALA A O 1
ATOM 1542 N N . VAL A 1 192 ? 6.611 1.129 -10.130 1.00 98.00 192 VAL A N 1
ATOM 1543 C CA . VAL A 1 192 ? 7.850 1.557 -10.806 1.00 98.00 192 VAL A CA 1
ATOM 1544 C C . VAL A 1 192 ? 8.762 0.365 -11.126 1.00 98.00 192 VAL A C 1
ATOM 1546 O O . VAL A 1 192 ? 9.394 0.313 -12.181 1.00 98.00 192 VAL A O 1
ATOM 1549 N N . TRP A 1 193 ? 8.819 -0.625 -10.232 1.00 97.38 193 TRP A N 1
ATOM 1550 C CA . TRP A 1 193 ? 9.631 -1.822 -10.437 1.00 97.38 193 TRP A CA 1
ATOM 1551 C C . TRP A 1 193 ? 9.008 -2.828 -11.413 1.00 97.38 193 TRP A C 1
ATOM 1553 O O . TRP A 1 193 ? 9.682 -3.319 -12.318 1.00 97.38 193 TRP A O 1
ATOM 1563 N N . VAL A 1 194 ? 7.737 -3.169 -11.199 1.00 97.12 194 VAL A N 1
ATOM 1564 C CA . VAL A 1 194 ? 7.043 -4.279 -11.868 1.00 97.12 194 VAL A CA 1
ATOM 1565 C C . VAL A 1 194 ? 6.455 -3.851 -13.210 1.00 97.12 194 VAL A C 1
ATOM 1567 O O . VAL A 1 194 ? 6.497 -4.631 -14.153 1.00 97.12 194 VAL A O 1
ATOM 1570 N N . ILE A 1 195 ? 5.905 -2.638 -13.296 1.00 97.31 195 ILE A N 1
ATOM 1571 C CA . ILE A 1 195 ? 5.198 -2.126 -14.478 1.00 97.31 195 ILE A CA 1
ATOM 1572 C C . ILE A 1 195 ? 6.159 -1.340 -15.368 1.00 97.31 195 ILE A C 1
ATOM 1574 O O . ILE A 1 195 ? 6.240 -1.608 -16.564 1.00 97.31 195 ILE A O 1
ATOM 1578 N N . ASP A 1 196 ? 6.907 -0.397 -14.789 1.00 96.75 196 ASP A N 1
ATOM 1579 C CA . ASP A 1 196 ? 7.783 0.483 -15.577 1.00 96.75 196 ASP A CA 1
ATOM 1580 C C . ASP A 1 196 ? 9.172 -0.126 -15.823 1.00 96.75 196 ASP A C 1
ATOM 1582 O O . ASP A 1 196 ? 9.939 0.380 -16.643 1.00 96.75 196 ASP A O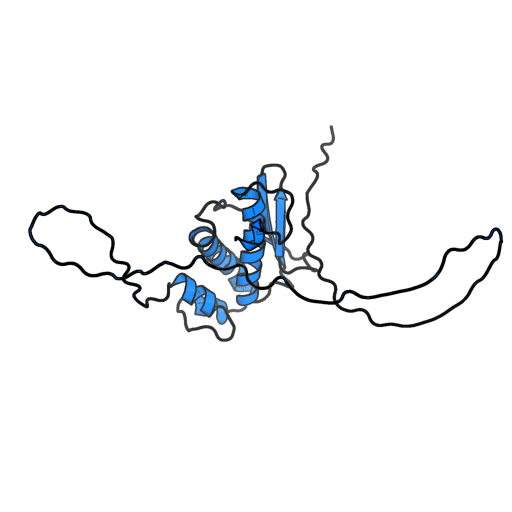 1
ATOM 1586 N N . HIS A 1 197 ? 9.515 -1.206 -15.110 1.00 96.06 197 HIS A N 1
ATOM 1587 C CA . HIS A 1 197 ? 10.827 -1.862 -15.158 1.00 96.06 197 HIS A CA 1
ATOM 1588 C C . HIS A 1 197 ? 11.998 -0.910 -14.849 1.00 96.06 197 HIS A C 1
ATOM 1590 O O . HIS A 1 197 ? 13.115 -1.057 -15.355 1.00 96.06 197 HIS A O 1
ATOM 1596 N N . ILE A 1 198 ? 11.759 0.078 -13.980 1.00 94.44 198 ILE A N 1
ATOM 1597 C CA . ILE A 1 198 ? 12.765 1.047 -13.550 1.00 94.44 198 ILE A CA 1
ATOM 1598 C C . ILE A 1 198 ? 13.357 0.585 -12.219 1.00 94.44 198 ILE A C 1
ATOM 1600 O O . ILE A 1 198 ? 12.794 0.762 -11.142 1.00 94.44 198 ILE A O 1
ATOM 1604 N N . HIS A 1 199 ? 14.562 0.024 -12.291 1.00 87.69 199 HIS A N 1
ATOM 1605 C CA . HIS A 1 199 ? 15.254 -0.541 -11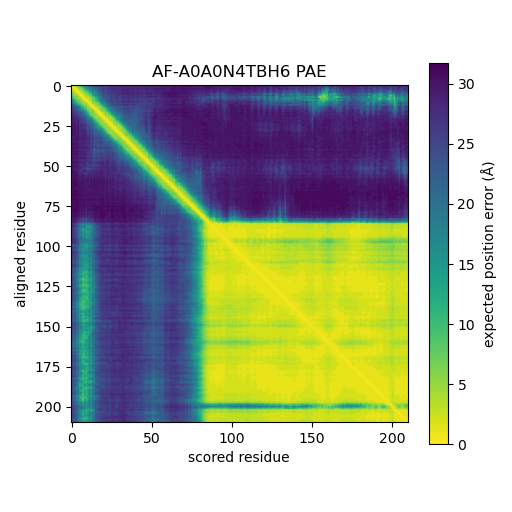.126 1.00 87.69 199 HIS A CA 1
ATOM 1606 C C . HIS A 1 199 ? 16.052 0.478 -10.302 1.00 87.69 199 HIS A C 1
ATOM 1608 O O . HIS A 1 199 ? 16.647 0.143 -9.278 1.00 87.69 199 HIS A O 1
ATOM 1614 N N . LYS A 1 200 ? 16.103 1.729 -10.766 1.00 80.56 200 LYS A N 1
ATOM 1615 C CA . LYS A 1 200 ? 16.831 2.824 -10.125 1.00 80.56 200 LYS A CA 1
ATOM 1616 C C . LYS A 1 200 ? 15.893 4.008 -9.976 1.00 80.56 200 LYS A C 1
ATOM 1618 O O . LYS A 1 200 ? 15.691 4.775 -10.910 1.00 80.56 200 LYS A O 1
ATOM 1623 N N . GLY A 1 201 ? 15.326 4.156 -8.790 1.00 67.19 201 GLY A N 1
ATOM 1624 C CA . GLY A 1 201 ? 14.435 5.264 -8.494 1.00 67.19 201 GLY A CA 1
ATOM 1625 C C . GLY A 1 201 ? 13.963 5.199 -7.054 1.00 67.19 201 GLY A C 1
ATOM 1626 O O . GLY A 1 201 ? 13.491 4.164 -6.601 1.00 67.19 201 GLY A O 1
ATOM 1627 N N . ARG A 1 202 ? 14.122 6.306 -6.325 1.00 87.06 202 ARG A N 1
ATOM 1628 C CA . ARG A 1 202 ? 13.377 6.557 -5.083 1.00 87.06 202 ARG A CA 1
ATOM 1629 C C . ARG A 1 202 ? 12.025 7.170 -5.476 1.00 87.06 202 ARG A C 1
ATOM 1631 O O . ARG A 1 202 ? 11.412 6.741 -6.448 1.00 87.06 202 ARG A O 1
ATOM 1638 N N . HIS A 1 203 ? 11.615 8.256 -4.830 1.00 94.06 203 HIS A N 1
ATOM 1639 C CA . HIS A 1 203 ? 10.466 9.089 -5.209 1.00 94.06 203 HIS A CA 1
ATOM 1640 C C . HIS A 1 203 ? 10.744 9.977 -6.445 1.00 94.06 203 HIS A C 1
ATOM 1642 O O . HIS A 1 203 ? 10.514 11.188 -6.437 1.00 94.06 203 HIS A O 1
ATOM 1648 N N . GLY A 1 204 ? 11.331 9.386 -7.492 1.00 94.38 204 GLY A N 1
ATOM 1649 C CA . GLY A 1 204 ? 11.660 10.054 -8.757 1.00 94.38 204 GLY A CA 1
ATOM 1650 C C . GLY A 1 204 ? 10.430 10.301 -9.644 1.00 94.38 204 GLY A C 1
ATOM 1651 O O . GLY A 1 204 ? 9.309 10.029 -9.222 1.00 94.38 204 GLY A O 1
ATOM 1652 N N . PRO A 1 205 ? 10.612 10.792 -10.886 1.00 96.06 205 PRO A N 1
ATOM 1653 C CA . PRO A 1 205 ? 9.497 11.117 -11.780 1.00 96.06 205 PRO A CA 1
ATOM 1654 C C . PRO A 1 205 ? 8.513 9.964 -12.016 1.00 96.06 205 PRO A C 1
ATOM 1656 O O . PRO A 1 205 ? 7.314 10.195 -11.949 1.00 96.06 205 PRO A O 1
ATOM 1659 N N . ALA A 1 206 ? 9.004 8.734 -12.212 1.00 96.31 206 ALA A N 1
ATOM 1660 C CA . ALA A 1 206 ? 8.148 7.556 -12.384 1.00 96.31 206 ALA A CA 1
ATOM 1661 C C . ALA A 1 206 ? 7.304 7.263 -11.135 1.00 96.31 206 ALA A C 1
ATOM 1663 O O . ALA A 1 206 ? 6.116 7.005 -11.239 1.00 96.31 206 ALA A O 1
ATOM 1664 N N . TRP A 1 207 ? 7.885 7.392 -9.939 1.00 97.19 207 TRP A N 1
ATOM 1665 C CA . TRP A 1 207 ? 7.124 7.224 -8.701 1.00 97.19 207 TRP A CA 1
ATOM 1666 C C . TRP A 1 207 ? 6.078 8.322 -8.522 1.00 97.19 207 TRP A C 1
ATOM 1668 O O . TRP A 1 207 ? 4.997 8.028 -8.060 1.00 97.19 207 TRP A O 1
ATOM 1678 N N . LYS A 1 208 ? 6.385 9.573 -8.892 1.00 96.19 208 LYS A N 1
ATOM 1679 C CA . LYS A 1 208 ? 5.440 10.701 -8.797 1.00 96.19 208 LYS A CA 1
ATOM 1680 C C . LYS A 1 208 ? 4.303 10.637 -9.815 1.00 96.19 208 LYS A C 1
ATOM 1682 O O . LYS A 1 208 ? 3.314 11.342 -9.647 1.00 96.19 208 LYS A O 1
ATOM 1687 N N . TYR A 1 209 ? 4.508 9.914 -10.913 1.00 95.62 209 TYR A N 1
ATOM 1688 C CA . TYR A 1 209 ? 3.468 9.671 -11.904 1.00 95.62 209 TYR A CA 1
ATOM 1689 C C . TYR A 1 209 ? 2.358 8.777 -11.330 1.00 95.62 209 TYR A C 1
ATOM 1691 O O . TYR A 1 209 ? 1.189 9.030 -11.615 1.00 95.62 209 TYR A O 1
ATOM 1699 N N . TRP A 1 210 ? 2.738 7.785 -10.518 1.00 95.00 210 TRP A N 1
ATOM 1700 C CA . TRP A 1 210 ? 1.835 6.891 -9.793 1.00 95.00 210 TRP A CA 1
ATOM 1701 C C . TRP A 1 210 ? 1.316 7.514 -8.492 1.00 95.00 210 TRP A C 1
ATOM 1703 O O . TRP A 1 210 ? 0.096 7.403 -8.245 1.00 95.00 210 TRP A O 1
#

Secondary structure (DSSP, 8-state):
-------EE-------------------------------------------PPPP------------------------------HHHHHHHTTSTTPPP-TTTHHHHHS-HHHHHHHHHHHHHHHHHHHHSTT-S-TT--EEEETT--S-SEEEEE-TTS-EEEEEETTT--SHHHHHHHHHHHHHHHHHHHTS---S-SS-HHHHH-

Foldseek 3Di:
DDDDFDWDFDDDDDDDDDDDDDDDDDDDDDDDDDDDDDDDDDDDDDDDDPDDDDDDDDDDDDDDDDDDDDDDDDDDPDPPPDPDDDLLNLLLQLQDPPGDDHPVNCCQNPDFPVVCVVVLLLVLVVSCCVPVVVVLADNPAAEEEDQPPDRDQKTWTAGPVLAIHIYGYCVNCGGSNSSNVRSNLNVLVRCCRNPVVNPDDDCDPSSVVD

Sequence (210 aa):
MSDSEFNVECNSECESSSSDDVQLIGEVINNIGDEKIRHLPKNISNEYATYWHHPPIEKNINKDKHANMLLESQSVSNTQKTSYQDDDEIFLLALSQNGPVHRV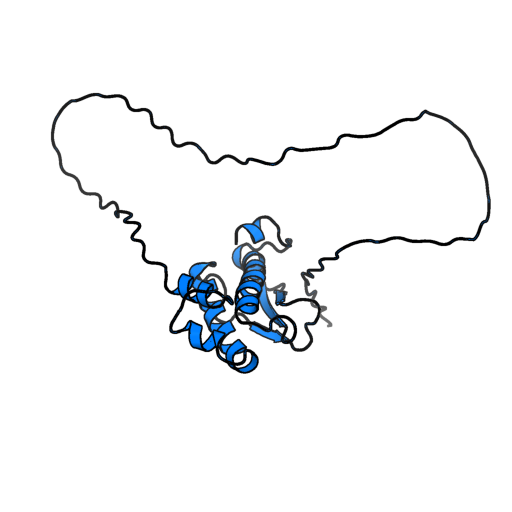AQKYTTAKFPRIRKELTAKLFDVYRRRCFENKLDPNMVLNWNARLRLTAGRCRCKPNGTADIELSIKICDTPERLRDTLLHEMCHAAVWVIDHIHKGRHGPAWKYW

Solvent-accessible surface area (backbone atoms only — not comparable to full-atom values): 14228 Å² total; per-residue (Å²): 138,85,84,81,80,80,76,60,76,75,84,85,81,87,86,82,84,90,82,89,87,93,82,91,88,86,89,87,89,87,90,87,86,91,85,90,86,80,89,87,83,85,83,85,81,81,88,89,88,78,84,88,79,78,87,81,84,86,82,83,87,77,90,83,88,84,88,85,90,81,92,81,92,77,92,72,83,75,85,74,85,66,93,68,81,50,68,68,57,47,36,60,45,19,37,37,100,85,35,59,92,31,86,77,27,49,60,60,66,72,45,66,44,91,81,43,47,70,62,50,49,54,54,50,50,53,52,43,28,56,73,73,46,75,54,71,57,66,93,79,54,50,75,42,78,32,84,79,44,78,88,43,42,49,44,44,45,51,42,94,89,55,48,50,35,39,37,35,7,60,78,59,37,62,43,57,43,48,42,56,54,40,51,53,54,35,47,28,55,37,40,31,39,57,72,69,64,47,89,78,70,72,89,37,73,67,34,69,72,95

Mean predicted aligned error: 16.73 Å

Organism: Brugia pahangi (NCBI:txid6280)

pLDDT: mean 71.3, std 30.97, range [26.03, 98.88]